Protein AF-A0A9E5KFQ1-F1 (afdb_monomer)

Solvent-accessible surface area (backbone atoms only — not comparable to full-atom values): 20808 Å² total; per-residue (Å²): 134,84,80,84,81,80,55,73,68,61,60,64,71,56,67,85,79,63,81,83,74,77,87,59,74,89,74,65,79,76,96,66,96,65,75,78,75,78,73,70,28,40,39,38,37,36,37,58,84,56,66,68,59,79,48,48,53,52,94,55,77,69,98,79,43,65,71,20,74,42,45,50,57,37,53,93,48,57,90,78,63,85,87,87,78,94,79,79,54,76,57,56,56,78,73,76,78,40,51,54,25,67,42,37,51,34,59,38,65,74,43,89,86,57,67,53,32,43,6,53,67,51,54,46,27,66,71,68,42,76,84,31,74,33,51,56,44,52,30,31,27,71,54,55,48,91,82,46,42,55,43,20,39,75,82,25,46,83,43,66,34,50,64,49,56,36,60,51,43,40,70,55,47,56,73,66,56,76,66,56,43,51,56,51,43,50,55,41,51,56,51,45,54,52,50,55,52,53,51,53,51,48,55,59,51,49,76,77,50,57,76,72,57,40,55,54,50,50,54,52,52,50,54,51,51,55,50,49,54,50,42,53,53,44,47,58,40,65,76,45,84,55,54,87,76,93,71,76,80,55,82,69,78,79,64,49,40,48,47,68,63,45,43,50,50,50,52,50,52,50,48,51,32,49,76,63,50,43,18,47,31,35,39,35,36,39,35,45,67,77,22,49,54,26,67,47,87,92,76,44,63,46,97,48,26,50,44,63,37,74,67,31,88,84,38,64,72,36,46,50,56,48,51,55,50,47,45,50,52,34,47,50,50,33,52,51,52,50,50,30,53,70,38,70,56,90,93,41,36,41,41,84,36,36,51,75,46,76,50,89

Mean predicted aligned error: 8.91 Å

Radius of gyration: 23.36 Å; Cα contacts (8 Å, |Δi|>4): 475; chains: 1; bounding box: 67×62×58 Å

Structure (mmCIF, N/CA/C/O backbone):
data_AF-A0A9E5KFQ1-F1
#
_entry.id   AF-A0A9E5KFQ1-F1
#
loop_
_atom_site.group_PDB
_atom_site.id
_atom_site.type_symbol
_atom_site.label_atom_id
_atom_site.label_alt_id
_atom_site.label_comp_id
_atom_site.label_asym_id
_atom_site.label_entity_id
_atom_site.label_seq_id
_atom_site.pdbx_PDB_ins_code
_atom_site.Cartn_x
_atom_site.Cartn_y
_atom_site.Cartn_z
_atom_site.occupancy
_atom_site.B_iso_or_equiv
_atom_site.auth_seq_id
_atom_site.auth_comp_id
_atom_site.auth_asym_id
_atom_site.auth_atom_id
_atom_site.pdbx_PDB_model_num
ATOM 1 N N . MET A 1 1 ? -14.527 -45.973 19.728 1.00 36.66 1 MET A N 1
ATOM 2 C CA . MET A 1 1 ? -14.899 -46.163 18.309 1.00 36.66 1 MET A CA 1
ATOM 3 C C . MET A 1 1 ? -13.892 -45.364 17.484 1.00 36.66 1 MET A C 1
ATOM 5 O O . MET A 1 1 ? -13.829 -44.155 17.657 1.00 36.66 1 MET A O 1
ATOM 9 N N . ILE A 1 2 ? -12.995 -46.027 16.748 1.00 36.75 2 ILE A N 1
ATOM 10 C CA . ILE A 1 2 ? -11.888 -45.374 16.023 1.00 36.75 2 ILE A CA 1
ATOM 11 C C . ILE A 1 2 ? -12.457 -44.789 14.726 1.00 36.75 2 ILE A C 1
ATOM 13 O O . ILE A 1 2 ? -13.004 -45.532 13.915 1.00 36.75 2 ILE A O 1
ATOM 17 N N . ALA A 1 3 ? -12.365 -43.470 14.546 1.00 36.53 3 ALA A N 1
ATOM 18 C CA . ALA A 1 3 ? -12.793 -42.811 13.315 1.00 36.53 3 ALA A CA 1
ATOM 19 C C . ALA A 1 3 ? -11.901 -43.253 12.134 1.00 36.53 3 ALA A C 1
ATOM 21 O O . ALA A 1 3 ? -10.679 -43.345 12.299 1.00 36.53 3 ALA A O 1
ATOM 22 N N . PRO A 1 4 ? -12.467 -43.530 10.946 1.00 41.66 4 PRO A N 1
ATOM 23 C CA . PRO A 1 4 ? -11.681 -43.984 9.809 1.00 41.66 4 PRO A CA 1
ATOM 24 C C . PRO A 1 4 ? -10.790 -42.847 9.287 1.00 41.66 4 PRO A C 1
ATOM 26 O O . PRO A 1 4 ? -11.252 -41.737 9.029 1.00 41.66 4 PRO A O 1
ATOM 29 N N . ARG A 1 5 ? -9.493 -43.127 9.112 1.00 47.38 5 ARG A N 1
ATOM 30 C CA . ARG A 1 5 ? -8.549 -42.243 8.411 1.00 47.38 5 ARG A CA 1
ATOM 31 C C . ARG A 1 5 ? -8.705 -42.449 6.907 1.00 47.38 5 ARG A C 1
ATOM 33 O O . ARG A 1 5 ? -8.426 -43.534 6.405 1.00 47.38 5 ARG A O 1
ATOM 40 N N . ILE A 1 6 ? -9.111 -41.406 6.190 1.00 55.41 6 ILE A N 1
ATOM 41 C CA . ILE A 1 6 ? -9.113 -41.409 4.724 1.00 55.41 6 ILE A CA 1
ATOM 42 C C . ILE A 1 6 ? -7.679 -41.171 4.234 1.00 55.41 6 ILE A C 1
ATOM 44 O O . ILE A 1 6 ? -7.019 -40.218 4.650 1.00 55.41 6 ILE A O 1
ATOM 48 N N . ASP A 1 7 ? -7.192 -42.052 3.361 1.00 61.25 7 ASP A N 1
ATOM 49 C CA . ASP A 1 7 ? -5.854 -41.957 2.773 1.00 61.25 7 ASP A CA 1
ATOM 50 C C . ASP A 1 7 ? -5.718 -40.719 1.861 1.00 61.25 7 ASP A C 1
ATOM 52 O O . ASP A 1 7 ? -6.611 -40.411 1.065 1.00 61.25 7 ASP A O 1
ATOM 56 N N . ARG A 1 8 ? -4.569 -40.028 1.934 1.00 52.22 8 ARG A N 1
ATOM 57 C CA . ARG A 1 8 ? -4.260 -38.800 1.169 1.00 52.22 8 ARG A CA 1
ATOM 58 C C . ARG A 1 8 ? -4.387 -38.998 -0.345 1.00 52.22 8 ARG A C 1
ATOM 60 O O . ARG A 1 8 ? -4.730 -38.053 -1.053 1.00 52.22 8 ARG A O 1
ATOM 67 N N . ARG A 1 9 ? -4.157 -40.212 -0.860 1.00 56.31 9 ARG A N 1
ATOM 68 C CA . ARG A 1 9 ? -4.364 -40.522 -2.288 1.00 56.31 9 ARG A CA 1
ATOM 69 C C . ARG A 1 9 ? -5.833 -40.549 -2.695 1.00 56.31 9 ARG A C 1
ATOM 71 O O . ARG A 1 9 ? -6.133 -40.234 -3.842 1.00 56.31 9 ARG A O 1
ATOM 78 N N . THR A 1 10 ? -6.735 -40.884 -1.780 1.00 56.44 10 THR A N 1
ATOM 79 C CA . THR A 1 10 ? -8.181 -40.888 -2.041 1.00 56.44 10 THR A CA 1
ATOM 80 C C . THR A 1 10 ? -8.710 -39.457 -2.136 1.00 56.44 10 THR A C 1
ATOM 82 O O . THR A 1 10 ? -9.496 -39.157 -3.029 1.00 56.44 10 THR A O 1
ATOM 85 N N . LEU A 1 11 ? -8.187 -38.548 -1.302 1.00 54.06 11 LEU A N 1
ATOM 86 C CA . LEU A 1 11 ? -8.491 -37.112 -1.359 1.00 54.06 11 LEU A CA 1
ATOM 87 C C . LEU A 1 11 ? -8.056 -36.484 -2.697 1.00 54.06 11 LEU A C 1
ATOM 89 O O . LEU A 1 11 ? -8.813 -35.742 -3.317 1.00 54.06 11 LEU A O 1
ATOM 93 N N . LEU A 1 12 ? -6.855 -36.820 -3.179 1.00 52.25 12 LEU A N 1
ATOM 94 C CA . LEU A 1 12 ? -6.304 -36.252 -4.416 1.00 52.25 12 LEU A CA 1
ATOM 95 C C . LEU A 1 12 ? -6.934 -36.827 -5.694 1.00 52.25 12 LEU A C 1
ATOM 97 O O . LEU A 1 12 ? -6.943 -36.151 -6.718 1.00 52.25 12 LEU A O 1
ATOM 101 N N . ARG A 1 13 ? -7.506 -38.038 -5.646 1.00 51.59 13 ARG A N 1
ATOM 102 C CA . ARG A 1 13 ? -8.245 -38.622 -6.782 1.00 51.59 13 ARG A CA 1
ATOM 103 C C . ARG A 1 13 ? -9.634 -38.000 -6.991 1.00 51.59 13 ARG A C 1
ATOM 105 O O . ARG A 1 13 ? -10.186 -38.153 -8.073 1.00 51.59 13 ARG A O 1
ATOM 112 N N . GLY A 1 14 ? -10.173 -37.276 -6.005 1.00 46.53 14 GLY A N 1
ATOM 113 C CA . GLY A 1 14 ? -11.463 -36.575 -6.098 1.00 46.53 14 GLY A CA 1
ATOM 114 C C . GLY A 1 14 ? -11.381 -35.098 -6.515 1.00 46.53 14 GLY A C 1
ATOM 115 O O . GLY A 1 14 ? -12.412 -34.474 -6.739 1.00 46.53 14 GLY A O 1
ATOM 116 N N . ALA A 1 15 ? -10.181 -34.523 -6.648 1.00 49.72 15 ALA A N 1
ATOM 117 C CA . ALA A 1 15 ? -9.980 -33.080 -6.843 1.00 49.72 15 ALA A CA 1
ATOM 118 C C . ALA A 1 15 ? -10.320 -32.550 -8.256 1.00 49.72 15 ALA A C 1
ATOM 120 O O . ALA A 1 15 ? -10.126 -31.369 -8.527 1.00 49.72 15 ALA A O 1
ATOM 121 N N . GLY A 1 16 ? -10.826 -33.396 -9.159 1.00 46.62 16 GLY A N 1
ATOM 122 C CA . GLY A 1 16 ? -11.122 -33.011 -10.541 1.00 46.62 16 GLY A CA 1
ATOM 123 C C . GLY A 1 16 ? -12.407 -32.198 -10.744 1.00 46.62 16 GLY A C 1
ATOM 124 O O . GLY A 1 16 ? -12.502 -31.515 -11.757 1.00 46.62 16 GLY A O 1
ATOM 125 N N . VAL A 1 17 ? -13.399 -32.257 -9.836 1.00 48.78 17 VAL A N 1
ATOM 126 C CA . VAL A 1 17 ? -14.725 -31.615 -10.052 1.00 48.78 17 VAL A CA 1
ATOM 127 C C . VAL A 1 17 ? -15.404 -31.118 -8.754 1.00 48.78 17 VAL A C 1
ATOM 129 O O . VAL A 1 17 ? -16.623 -31.002 -8.691 1.00 48.78 17 VAL A O 1
ATOM 132 N N . CYS A 1 18 ? -14.678 -30.789 -7.683 1.00 39.94 18 CYS A N 1
ATOM 133 C CA . CYS A 1 18 ? -15.337 -30.343 -6.445 1.00 39.94 18 CYS A CA 1
ATOM 134 C C . CYS A 1 18 ? -15.338 -28.815 -6.297 1.00 39.94 18 CYS A C 1
ATOM 136 O O . CYS A 1 18 ? -14.304 -28.208 -6.028 1.00 39.94 18 CYS A O 1
ATOM 138 N N . LEU A 1 19 ? -16.532 -28.217 -6.406 1.00 39.38 19 LEU A N 1
ATOM 139 C CA . LEU A 1 19 ? -16.888 -26.962 -5.737 1.00 39.38 19 LEU A CA 1
ATOM 140 C C . LEU A 1 19 ? -16.351 -27.015 -4.299 1.00 39.38 19 LEU A C 1
ATOM 142 O O . LEU A 1 19 ? -16.718 -27.911 -3.538 1.00 39.38 19 LEU A O 1
ATOM 146 N N . GLY A 1 20 ? -15.442 -26.103 -3.949 1.00 40.34 20 GLY A N 1
ATOM 147 C CA . GLY A 1 20 ? -14.835 -26.059 -2.623 1.00 40.34 20 GLY A CA 1
ATOM 148 C C . GLY A 1 20 ? -15.901 -25.827 -1.557 1.00 40.34 20 GLY A C 1
ATOM 149 O O . GLY A 1 20 ? -16.413 -24.718 -1.424 1.00 40.34 20 GLY A O 1
ATOM 150 N N . LEU A 1 21 ? -16.247 -26.874 -0.809 1.00 36.44 21 LEU A N 1
ATOM 151 C CA . LEU A 1 21 ? -17.073 -26.732 0.382 1.00 36.44 21 LEU A CA 1
ATOM 152 C C . LEU A 1 21 ? -16.247 -26.026 1.471 1.00 36.44 21 LEU A C 1
ATOM 154 O O . LEU A 1 21 ? -15.101 -26.423 1.705 1.00 36.44 21 LEU A O 1
ATOM 158 N N . PRO A 1 22 ? -16.798 -24.998 2.140 1.00 42.78 22 PRO A N 1
ATOM 159 C CA . PRO A 1 22 ? -16.136 -24.374 3.277 1.00 42.78 22 PRO A CA 1
ATOM 160 C C . PRO A 1 22 ? -15.916 -25.397 4.402 1.00 42.78 22 PRO A C 1
ATOM 162 O O . PRO A 1 22 ? -16.732 -26.299 4.604 1.00 42.78 22 PRO A O 1
ATOM 165 N N . MET A 1 23 ? -14.806 -25.259 5.136 1.00 43.38 23 MET A N 1
ATOM 166 C CA . MET A 1 23 ? -14.536 -26.078 6.322 1.00 43.38 23 MET A CA 1
ATOM 167 C C . MET A 1 23 ? -15.676 -25.913 7.332 1.00 43.38 23 MET A C 1
ATOM 169 O O . MET A 1 23 ? -15.957 -24.804 7.779 1.00 43.38 23 MET A O 1
ATOM 173 N N . LEU A 1 24 ? -16.318 -27.023 7.696 1.00 46.88 24 LEU A N 1
ATOM 174 C CA . LEU A 1 24 ? -17.351 -27.054 8.727 1.00 46.88 24 LEU A CA 1
ATOM 175 C C . LEU A 1 24 ? -16.690 -27.110 10.110 1.00 46.88 24 LEU A C 1
ATOM 177 O O . LEU A 1 24 ? -15.746 -27.872 10.318 1.00 46.88 24 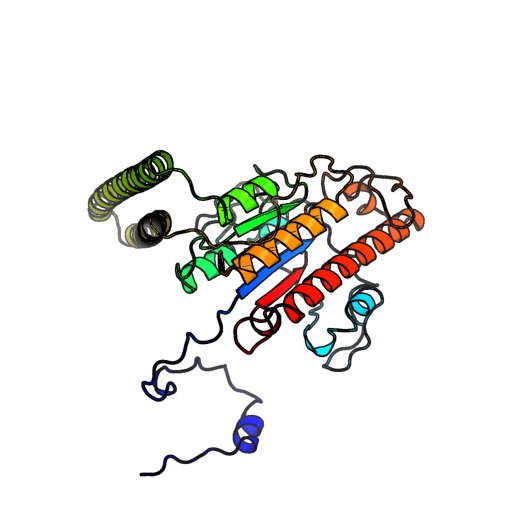LEU A O 1
ATOM 181 N N . GLU A 1 25 ? -17.208 -26.343 11.072 1.00 46.31 25 GLU A N 1
ATOM 182 C CA . GLU A 1 25 ? -16.658 -26.248 12.436 1.00 46.31 25 GLU A CA 1
ATOM 183 C C . GLU A 1 25 ? -16.577 -27.594 13.177 1.00 46.31 25 GLU A C 1
ATOM 185 O O . GLU A 1 25 ? -15.745 -27.762 14.064 1.00 46.31 25 GLU A O 1
ATOM 190 N N . CYS A 1 26 ? -17.356 -28.602 12.771 1.00 45.25 26 CYS A N 1
ATOM 191 C CA . CYS A 1 26 ? -17.265 -29.959 13.320 1.00 45.25 26 CYS A CA 1
ATOM 192 C C . CYS A 1 26 ? -15.915 -30.653 13.045 1.00 45.25 26 CYS A C 1
ATOM 194 O O . CYS A 1 26 ? -15.625 -31.693 13.635 1.00 45.25 26 CYS A O 1
ATOM 196 N N . MET A 1 27 ? -15.087 -30.085 12.162 1.00 45.72 27 MET A N 1
ATOM 197 C CA . MET A 1 27 ? -13.740 -30.563 11.848 1.00 45.72 27 MET A CA 1
ATOM 198 C C . MET A 1 27 ? -12.664 -29.989 12.787 1.00 45.72 27 MET A C 1
ATOM 200 O O . MET A 1 27 ? -11.512 -30.420 12.717 1.00 45.72 27 MET A O 1
ATOM 204 N N . ALA A 1 28 ? -13.009 -29.051 13.679 1.00 46.38 28 ALA A N 1
ATOM 205 C CA . ALA A 1 28 ? -12.113 -28.549 14.716 1.00 46.38 28 ALA A CA 1
ATOM 206 C C . ALA A 1 28 ? -12.171 -29.467 15.949 1.00 46.38 28 ALA A C 1
ATOM 208 O O . ALA A 1 28 ? -13.067 -29.387 16.786 1.00 46.38 28 ALA A O 1
ATOM 209 N N . SER A 1 29 ? -11.212 -30.384 16.065 1.00 41.22 29 SER A N 1
ATOM 210 C CA . SER A 1 29 ? -11.094 -31.243 17.241 1.00 41.22 29 SER A CA 1
ATOM 211 C C . SER A 1 29 ? -10.483 -30.492 18.431 1.00 41.22 29 SER A C 1
ATOM 213 O O . SER A 1 29 ? -9.310 -30.138 18.379 1.00 41.22 29 SER A O 1
ATOM 215 N N . GLY A 1 30 ? -11.247 -30.380 19.521 1.00 40.84 30 GLY A N 1
ATOM 216 C CA . GLY A 1 30 ? -10.770 -30.622 20.889 1.00 40.84 30 GLY A CA 1
ATOM 217 C C . GLY A 1 30 ? -9.942 -29.532 21.579 1.00 40.84 30 GLY A C 1
ATOM 218 O O . GLY A 1 30 ? -8.800 -29.260 21.232 1.00 40.84 30 GLY A O 1
ATOM 219 N N . SER A 1 31 ? -10.514 -29.007 22.660 1.00 46.78 31 SER A N 1
ATOM 220 C CA . SER A 1 31 ? -9.947 -28.079 23.639 1.00 46.78 31 SER A CA 1
ATOM 221 C C . SER A 1 31 ? -8.563 -28.465 24.186 1.00 46.78 31 SER A C 1
ATOM 223 O O . SER A 1 31 ? -8.414 -29.423 24.945 1.00 46.78 31 SER A O 1
ATOM 225 N N . GLY A 1 32 ? -7.590 -27.611 23.906 1.00 34.84 32 GLY A N 1
ATOM 226 C CA . GLY A 1 32 ? -6.364 -27.391 24.665 1.00 34.84 32 GLY A CA 1
ATOM 227 C C . GLY A 1 32 ? -5.886 -25.997 24.280 1.00 34.84 32 GLY A C 1
ATOM 228 O O . GLY A 1 32 ? -5.967 -25.655 23.105 1.00 34.84 32 GLY A O 1
ATOM 229 N N . GLN A 1 33 ? -5.488 -25.158 25.239 1.00 44.09 33 GLN A N 1
ATOM 230 C CA . GLN A 1 33 ? -5.025 -23.788 24.985 1.00 44.09 33 GLN A CA 1
ATOM 231 C C . GLN A 1 33 ? -3.814 -23.787 24.035 1.00 44.09 33 GLN A C 1
ATOM 233 O O . GLN A 1 33 ? -2.661 -23.774 24.461 1.00 44.09 33 GLN A O 1
ATOM 238 N N . SER A 1 34 ? -4.062 -23.805 22.730 1.00 35.62 34 SER A N 1
ATOM 239 C CA . SER A 1 34 ? -3.078 -23.452 21.726 1.00 35.62 34 SER A CA 1
ATOM 240 C C . SER A 1 34 ? -3.023 -21.932 21.683 1.00 35.62 34 SER A C 1
ATOM 242 O O . SER A 1 34 ? -4.060 -21.284 21.512 1.00 35.62 34 SER A O 1
ATOM 244 N N . LYS A 1 35 ? -1.818 -21.358 21.808 1.00 38.66 35 LYS A N 1
ATOM 245 C CA . LYS A 1 35 ? -1.532 -19.994 21.327 1.00 38.66 35 LYS A CA 1
ATOM 246 C C . LYS A 1 35 ? -2.265 -19.771 19.997 1.00 38.66 35 LYS A C 1
ATOM 248 O O . LYS A 1 35 ? -2.329 -20.730 19.222 1.00 38.66 35 LYS A O 1
ATOM 253 N N . PRO A 1 36 ? -2.823 -18.571 19.750 1.00 44.75 36 PRO A N 1
ATOM 254 C CA . PRO A 1 36 ? -3.708 -18.361 18.619 1.00 44.75 36 PRO A CA 1
ATOM 255 C C . PRO A 1 36 ? -3.074 -18.922 17.349 1.00 44.75 36 PRO A C 1
ATOM 257 O O . PRO A 1 36 ? -1.899 -18.682 17.067 1.00 44.75 36 PRO A O 1
ATOM 260 N N . THR A 1 37 ? -3.870 -19.724 16.640 1.00 54.41 37 THR A N 1
ATOM 261 C CA . THR A 1 37 ? -3.703 -20.056 15.225 1.00 54.41 37 THR A CA 1
ATOM 262 C C . THR A 1 37 ? -3.066 -18.875 14.507 1.00 54.41 37 THR A C 1
ATOM 264 O O . THR A 1 37 ? -3.605 -17.776 14.609 1.00 54.41 37 THR A O 1
ATOM 267 N N . SER A 1 38 ? -1.921 -19.120 13.857 1.00 60.28 38 SER A N 1
ATOM 268 C CA . SER A 1 38 ? -1.205 -18.224 12.936 1.00 60.28 38 SER A CA 1
ATOM 269 C C . SER A 1 38 ? -1.981 -16.945 12.598 1.00 60.28 38 SER A C 1
ATOM 271 O O . SER A 1 38 ? -3.029 -17.005 11.950 1.00 60.28 38 SER A O 1
ATOM 273 N N . SER A 1 39 ? -1.482 -15.793 13.053 1.00 81.50 39 SER A N 1
ATOM 274 C CA . SER A 1 39 ? -2.076 -14.494 12.739 1.00 81.50 39 SER A CA 1
ATOM 275 C C . SER A 1 39 ? -1.923 -14.234 11.242 1.00 81.50 39 SER A C 1
ATOM 277 O O . SER A 1 39 ? -0.870 -13.795 10.785 1.00 81.50 39 SER A O 1
ATOM 279 N N . GLN A 1 40 ? -2.966 -14.541 10.470 1.00 90.31 40 GLN A N 1
ATOM 280 C CA . GLN A 1 40 ? -3.000 -14.252 9.041 1.00 90.31 40 GLN A CA 1
ATOM 281 C C . GLN A 1 40 ? -2.951 -12.741 8.827 1.00 90.31 40 GLN A C 1
ATOM 283 O O . GLN A 1 40 ? -3.705 -11.983 9.442 1.00 90.31 40 GLN A O 1
ATOM 288 N N . ARG A 1 41 ? -2.041 -12.316 7.955 1.00 95.81 41 ARG A N 1
ATOM 289 C CA . ARG A 1 41 ? -1.757 -10.916 7.654 1.00 95.81 41 ARG A CA 1
ATOM 290 C C . ARG A 1 41 ? -1.842 -10.655 6.162 1.00 95.81 41 ARG A C 1
ATOM 292 O O . ARG A 1 41 ? -1.712 -11.558 5.336 1.00 95.81 41 ARG A O 1
ATOM 299 N N . MET A 1 42 ? -2.041 -9.392 5.824 1.00 97.19 42 MET A N 1
ATOM 300 C CA . MET A 1 42 ? -2.220 -8.919 4.464 1.00 97.19 42 MET A CA 1
ATOM 301 C C . MET A 1 42 ? -1.428 -7.630 4.261 1.00 97.19 42 MET A C 1
ATOM 303 O O . MET A 1 42 ? -1.621 -6.654 4.984 1.00 97.19 42 MET A O 1
ATOM 307 N N . LEU A 1 43 ? -0.569 -7.626 3.246 1.00 98.62 43 LEU A N 1
ATOM 308 C CA . LEU A 1 43 ? 0.085 -6.442 2.709 1.00 98.62 43 LEU A CA 1
ATOM 309 C C . LEU A 1 43 ? -0.256 -6.332 1.226 1.00 98.62 43 LEU A C 1
ATOM 311 O O . LEU A 1 43 ? 0.134 -7.184 0.431 1.00 98.62 43 LEU A O 1
ATOM 315 N N . ILE A 1 44 ? -0.974 -5.281 0.848 1.00 98.62 44 ILE A N 1
ATOM 316 C CA . ILE A 1 44 ? -1.315 -5.020 -0.549 1.00 98.62 44 ILE A CA 1
ATOM 317 C C . ILE A 1 44 ? -0.571 -3.782 -1.033 1.00 98.62 44 ILE A C 1
ATOM 319 O O . ILE A 1 44 ? -0.638 -2.732 -0.403 1.00 98.62 44 ILE A O 1
ATOM 323 N N . ILE A 1 45 ? 0.116 -3.903 -2.162 1.00 98.50 45 ILE A N 1
ATOM 324 C CA . ILE A 1 45 ? 0.921 -2.864 -2.792 1.00 98.50 45 ILE A CA 1
ATOM 325 C C . ILE A 1 45 ? 0.370 -2.635 -4.199 1.00 98.50 45 ILE A C 1
ATOM 327 O O . ILE A 1 45 ? 0.405 -3.537 -5.038 1.00 98.50 45 ILE A O 1
ATOM 331 N N . SER A 1 46 ? -0.125 -1.426 -4.454 1.00 96.81 46 SER A N 1
ATOM 332 C CA . SER A 1 46 ? -0.498 -0.979 -5.800 1.00 96.81 46 SER A CA 1
ATOM 333 C C . SER A 1 46 ? 0.601 -0.083 -6.357 1.00 96.81 46 SER A C 1
ATOM 335 O O . SER A 1 46 ? 0.886 0.970 -5.787 1.00 96.81 46 SER A O 1
ATOM 337 N N . ASN A 1 47 ? 1.222 -0.502 -7.455 1.00 94.38 47 ASN A N 1
ATOM 338 C CA . ASN A 1 47 ? 2.122 0.308 -8.264 1.00 94.38 47 ASN A CA 1
ATOM 339 C C . ASN A 1 47 ? 1.305 0.983 -9.370 1.00 94.38 47 ASN A C 1
ATOM 341 O O . ASN A 1 47 ? 0.996 0.365 -10.384 1.00 94.38 47 ASN A O 1
ATOM 345 N N . ASN A 1 48 ? 0.924 2.242 -9.165 1.00 91.62 48 ASN A N 1
ATOM 346 C CA . ASN A 1 48 ? -0.188 2.850 -9.897 1.00 91.62 48 ASN A CA 1
ATOM 347 C C . ASN A 1 48 ? 0.028 3.025 -11.413 1.00 91.62 48 ASN A C 1
ATOM 349 O O . ASN A 1 48 ? -0.945 3.124 -12.153 1.00 91.62 48 ASN A O 1
ATOM 353 N N . LEU A 1 49 ? 1.279 3.115 -11.874 1.00 92.00 49 LEU A N 1
ATOM 354 C CA . LEU A 1 49 ? 1.619 3.209 -13.301 1.00 92.00 49 LEU A CA 1
ATOM 355 C C . LEU A 1 49 ? 2.034 1.858 -13.903 1.00 92.00 49 LEU A C 1
ATOM 357 O O . LEU A 1 49 ? 2.392 1.791 -15.078 1.00 92.00 49 LEU A O 1
ATOM 361 N N . GLY A 1 50 ? 1.952 0.784 -13.116 1.00 92.31 50 GLY A N 1
ATOM 362 C CA . GLY A 1 50 ? 2.306 -0.561 -13.538 1.00 92.31 50 GLY A CA 1
ATOM 363 C C . GLY A 1 50 ? 3.796 -0.757 -13.783 1.00 92.31 50 GLY A C 1
ATOM 364 O O . GLY A 1 50 ? 4.642 0.038 -13.378 1.00 92.31 50 GLY A O 1
ATOM 365 N N . VAL A 1 51 ? 4.094 -1.879 -14.425 1.00 94.62 51 VAL A N 1
ATOM 366 C CA . VAL A 1 51 ? 5.431 -2.278 -14.872 1.00 94.62 51 VAL A CA 1
ATOM 367 C C . VAL A 1 51 ? 5.367 -2.601 -16.357 1.00 94.62 51 VAL A C 1
ATOM 369 O O . VAL A 1 51 ? 4.304 -2.967 -16.873 1.00 94.62 51 VAL A O 1
ATOM 372 N N . LEU A 1 52 ? 6.497 -2.535 -17.055 1.00 96.06 52 LEU A N 1
ATOM 373 C CA . LEU A 1 52 ? 6.559 -2.985 -18.441 1.00 96.06 52 LEU A CA 1
ATOM 374 C C . LEU A 1 52 ? 6.195 -4.486 -18.528 1.00 96.06 52 LEU A C 1
ATOM 376 O O . LEU A 1 52 ? 6.872 -5.325 -17.926 1.00 96.06 52 LEU A O 1
ATOM 380 N N . PRO A 1 53 ? 5.152 -4.878 -19.294 1.00 94.38 53 PRO A N 1
ATOM 381 C CA . PRO A 1 53 ? 4.639 -6.250 -19.240 1.00 94.38 53 PRO A CA 1
ATOM 382 C C . PRO A 1 53 ? 5.613 -7.312 -19.761 1.00 94.38 53 PRO A C 1
ATOM 384 O O . PRO A 1 53 ? 5.703 -8.396 -19.189 1.00 94.38 53 PRO A O 1
ATOM 387 N N . LYS A 1 54 ? 6.342 -7.011 -20.846 1.00 94.75 54 LYS A N 1
ATOM 388 C CA . LYS A 1 54 ? 7.262 -7.958 -21.505 1.00 94.75 54 LYS A CA 1
ATOM 389 C C . LYS A 1 54 ? 8.367 -8.470 -20.563 1.00 94.75 54 LYS A C 1
ATOM 391 O O . LYS A 1 54 ? 8.555 -9.681 -20.503 1.00 94.75 54 LYS A O 1
ATOM 396 N N . PRO A 1 55 ? 9.087 -7.604 -19.828 1.00 96.44 55 PRO A N 1
ATOM 397 C CA . PRO A 1 55 ? 10.092 -8.053 -18.864 1.00 96.44 55 PRO A CA 1
ATOM 398 C C . PRO A 1 55 ? 9.517 -8.540 -17.518 1.00 96.44 55 PRO A C 1
ATOM 400 O O . PRO A 1 55 ? 10.262 -9.139 -16.739 1.00 96.44 55 PRO A O 1
ATOM 403 N N . PHE A 1 56 ? 8.221 -8.335 -17.239 1.00 97.19 56 PHE A N 1
ATOM 404 C CA . PHE A 1 56 ? 7.576 -8.785 -15.999 1.00 97.19 56 PHE A CA 1
ATOM 405 C C . PHE A 1 56 ? 6.927 -10.169 -16.091 1.00 97.19 56 PHE A C 1
ATOM 407 O O . PHE A 1 56 ? 7.181 -11.018 -15.236 1.00 97.19 56 PHE A O 1
ATOM 414 N N . PHE A 1 57 ? 6.093 -10.432 -17.098 1.00 96.56 57 PHE A N 1
ATOM 415 C CA . PHE A 1 57 ? 5.306 -11.667 -17.139 1.00 96.56 57 PHE A CA 1
ATOM 416 C C . PHE A 1 57 ? 6.104 -12.851 -17.711 1.00 96.56 57 PHE A C 1
ATOM 418 O O . PHE A 1 57 ? 6.696 -12.732 -18.785 1.00 96.56 57 PHE A O 1
ATOM 425 N N . PRO A 1 58 ? 6.100 -14.023 -17.045 1.00 95.50 58 PRO A N 1
ATOM 426 C CA . PRO A 1 58 ? 6.611 -15.258 -17.632 1.00 95.50 58 PRO A CA 1
ATOM 427 C C . PRO A 1 58 ? 5.837 -15.654 -18.895 1.00 95.50 58 PRO A C 1
ATOM 429 O O . PRO A 1 58 ? 4.629 -15.443 -18.991 1.00 95.50 58 PRO A O 1
ATOM 432 N N . THR A 1 59 ? 6.521 -16.298 -19.840 1.00 93.50 59 THR A N 1
ATOM 433 C CA . THR A 1 59 ? 5.921 -16.795 -21.092 1.00 93.50 59 THR A CA 1
ATOM 434 C C . THR A 1 59 ? 5.339 -18.205 -20.977 1.00 93.50 59 THR A C 1
ATOM 436 O O . THR A 1 59 ? 4.621 -18.649 -21.868 1.00 93.50 59 THR A O 1
ATOM 439 N N . THR A 1 60 ? 5.643 -18.921 -19.892 1.00 92.69 60 THR A N 1
ATOM 440 C CA . THR A 1 60 ? 5.177 -20.289 -19.625 1.00 92.69 60 THR A CA 1
ATOM 441 C C . THR A 1 60 ? 4.417 -20.356 -18.304 1.00 92.69 60 THR A C 1
ATOM 443 O O . THR A 1 60 ? 4.621 -19.534 -17.412 1.00 92.69 60 THR A O 1
ATOM 446 N N . THR A 1 61 ? 3.524 -21.337 -18.178 1.00 91.31 61 THR A N 1
ATOM 447 C CA . THR A 1 61 ? 2.684 -21.555 -16.990 1.00 91.31 61 THR A CA 1
ATOM 448 C C . THR A 1 61 ? 3.180 -22.729 -16.143 1.00 91.31 61 THR A C 1
ATOM 450 O O . THR A 1 61 ? 3.971 -23.554 -16.597 1.00 91.31 61 THR A O 1
ATOM 453 N N . GLY A 1 62 ? 2.644 -22.864 -14.927 1.00 90.06 62 GLY A N 1
ATOM 454 C CA . GLY A 1 62 ? 2.913 -23.994 -14.031 1.00 90.06 62 GLY A CA 1
ATOM 455 C C . GLY A 1 62 ? 4.037 -23.732 -13.027 1.00 90.06 62 GLY A C 1
ATOM 456 O O . GLY A 1 62 ? 4.694 -22.698 -13.048 1.00 90.06 62 GLY A O 1
ATOM 457 N N . HIS A 1 63 ? 4.275 -24.673 -12.113 1.00 89.12 63 HIS A N 1
ATOM 458 C CA . HIS A 1 63 ? 5.186 -24.455 -10.979 1.00 89.12 63 HIS A CA 1
ATOM 459 C C . HIS A 1 63 ? 6.655 -24.234 -11.364 1.00 89.12 63 HIS A C 1
ATOM 461 O O . HIS A 1 63 ? 7.413 -23.720 -10.547 1.00 89.12 63 HIS A O 1
ATOM 467 N N . THR A 1 64 ? 7.056 -24.583 -12.586 1.00 89.81 64 THR A N 1
ATOM 468 C CA . THR A 1 64 ? 8.448 -24.549 -13.059 1.00 89.81 64 THR A CA 1
ATOM 469 C C . THR A 1 64 ? 8.689 -23.519 -14.163 1.00 89.81 64 THR A C 1
ATOM 471 O O . THR A 1 64 ? 9.670 -23.647 -14.890 1.00 89.81 64 THR A O 1
ATOM 474 N N . TYR A 1 65 ? 7.819 -22.510 -14.313 1.00 93.94 65 TYR A N 1
ATOM 475 C CA 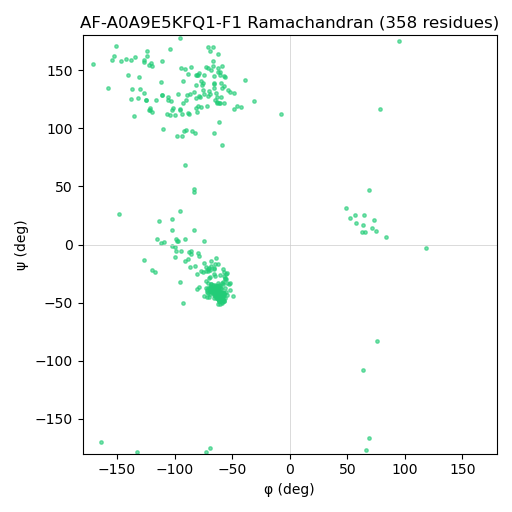. TYR A 1 65 ? 8.060 -21.438 -15.285 1.00 93.94 65 TYR A CA 1
ATOM 476 C C . TYR A 1 65 ? 9.415 -20.758 -15.034 1.00 93.94 65 TYR A C 1
ATOM 478 O O . TYR A 1 65 ? 9.828 -20.559 -13.881 1.00 93.94 65 TYR A O 1
ATOM 486 N N . THR A 1 66 ? 10.083 -20.370 -16.119 1.00 95.00 66 THR A N 1
ATOM 487 C CA . THR A 1 66 ? 11.319 -19.582 -16.077 1.00 95.00 66 THR A CA 1
ATOM 488 C C . THR A 1 66 ? 11.009 -18.159 -15.630 1.00 95.00 66 THR A C 1
ATOM 490 O O . THR A 1 66 ? 10.131 -17.507 -16.196 1.00 95.00 66 THR A O 1
ATOM 493 N N . LEU A 1 67 ? 11.725 -17.671 -14.615 1.00 96.56 67 LEU A N 1
ATOM 494 C CA . LEU A 1 67 ? 11.576 -16.294 -14.149 1.00 96.56 67 LEU A CA 1
ATOM 495 C C . LEU A 1 67 ? 11.870 -15.307 -15.285 1.00 96.56 67 LEU A C 1
ATOM 497 O O . LEU A 1 67 ? 12.865 -15.444 -15.995 1.00 96.56 67 LEU A O 1
ATOM 501 N N . SER A 1 68 ? 11.007 -14.307 -15.427 1.00 97.06 68 SER A N 1
ATOM 502 C CA . SER A 1 68 ? 11.221 -13.169 -16.320 1.00 97.06 68 SER A CA 1
ATOM 503 C C . SER A 1 68 ? 12.360 -12.271 -15.803 1.00 97.06 68 SER A C 1
ATOM 505 O O . SER A 1 68 ? 12.760 -12.395 -14.637 1.00 97.06 68 SER A O 1
ATOM 507 N N . PRO A 1 69 ? 12.885 -11.343 -16.627 1.00 97.50 69 PRO A N 1
ATOM 508 C CA . PRO A 1 69 ? 13.946 -10.425 -16.214 1.00 97.50 69 PRO A CA 1
ATOM 509 C C . PRO A 1 69 ? 13.674 -9.710 -14.885 1.00 97.50 69 PRO A C 1
ATOM 511 O O . PRO A 1 69 ? 14.550 -9.675 -14.020 1.00 97.50 69 PRO A O 1
ATOM 514 N N . TYR A 1 70 ? 12.460 -9.205 -14.666 1.00 97.44 70 TYR A N 1
ATOM 515 C CA . TYR A 1 70 ? 12.104 -8.515 -13.422 1.00 97.44 70 TYR A CA 1
ATOM 516 C C . TYR A 1 70 ? 11.982 -9.476 -12.242 1.00 97.44 70 TYR A C 1
ATOM 518 O O . TYR A 1 70 ? 12.559 -9.234 -11.181 1.00 97.44 70 TYR A O 1
ATOM 526 N N . LEU A 1 71 ? 11.311 -10.613 -12.440 1.00 97.50 71 LEU A N 1
ATOM 527 C CA . LEU A 1 71 ? 11.118 -11.608 -11.386 1.00 97.50 71 LEU A CA 1
ATOM 528 C C . LEU A 1 71 ? 12.418 -12.315 -10.989 1.00 97.50 71 LEU A C 1
ATOM 530 O O . LEU A 1 71 ? 12.489 -12.873 -9.897 1.00 97.50 71 LEU A O 1
ATOM 534 N N . SER A 1 72 ? 13.461 -12.272 -11.825 1.00 97.19 72 SER A N 1
ATOM 535 C CA . SER A 1 72 ? 14.793 -12.783 -11.474 1.00 97.19 72 SER A CA 1
ATOM 536 C C . SER A 1 72 ? 15.364 -12.122 -10.212 1.00 97.19 72 SER A C 1
ATOM 538 O O . SER A 1 72 ? 16.099 -12.763 -9.462 1.00 97.19 72 SER A O 1
ATOM 540 N N . LYS A 1 73 ? 14.961 -10.877 -9.911 1.00 97.50 73 LYS A N 1
ATOM 541 C CA . LYS A 1 73 ? 15.324 -10.180 -8.666 1.00 97.50 73 LYS A CA 1
ATOM 542 C C . LYS A 1 73 ? 14.731 -10.837 -7.419 1.00 97.50 73 LYS A C 1
ATOM 544 O O . LYS A 1 73 ? 15.263 -10.643 -6.337 1.00 97.50 73 LYS A O 1
ATOM 549 N N . LEU A 1 74 ? 13.676 -11.637 -7.577 1.00 97.56 74 LEU A N 1
ATOM 550 C CA . LEU A 1 74 ? 12.989 -12.366 -6.510 1.00 97.56 74 LEU A CA 1
ATOM 551 C C . LEU A 1 74 ? 13.373 -13.856 -6.477 1.00 97.56 74 LEU A C 1
ATOM 553 O O . LEU A 1 74 ? 12.692 -14.647 -5.827 1.00 97.56 74 LEU A O 1
ATOM 557 N N . ALA A 1 75 ? 14.428 -14.274 -7.191 1.00 97.00 75 ALA A N 1
ATOM 558 C CA . ALA A 1 75 ? 14.755 -15.691 -7.384 1.00 97.00 75 ALA A CA 1
ATOM 559 C C . ALA A 1 75 ? 14.969 -16.475 -6.077 1.00 97.00 75 ALA A C 1
ATOM 561 O O . ALA A 1 75 ? 14.614 -17.652 -6.018 1.00 97.00 75 ALA A O 1
ATOM 562 N N . GLU A 1 76 ? 15.480 -15.824 -5.026 1.00 97.44 76 GLU A N 1
ATOM 563 C CA . GLU A 1 76 ? 15.643 -16.414 -3.687 1.00 97.44 76 GLU A CA 1
ATOM 564 C C . GLU A 1 76 ? 14.308 -16.923 -3.110 1.00 97.44 76 GLU A C 1
ATOM 566 O O . GLU A 1 76 ? 14.266 -17.970 -2.471 1.00 97.44 76 GLU A O 1
ATOM 571 N N . TYR A 1 77 ? 13.204 -16.241 -3.428 1.00 96.56 77 TYR A N 1
ATOM 572 C CA . TYR A 1 77 ? 11.854 -16.530 -2.937 1.00 96.56 77 TYR A CA 1
ATOM 573 C C . TYR A 1 77 ? 11.000 -17.256 -3.974 1.00 96.56 77 TYR A C 1
ATOM 575 O O . TYR A 1 77 ? 9.774 -17.222 -3.908 1.00 96.56 77 TYR A O 1
ATOM 583 N N . ARG A 1 78 ? 11.607 -17.929 -4.963 1.00 95.06 78 ARG A N 1
ATOM 584 C CA . ARG A 1 78 ? 10.871 -18.545 -6.083 1.00 95.06 78 ARG A CA 1
ATOM 585 C C . ARG A 1 78 ? 9.716 -19.448 -5.638 1.00 95.06 78 ARG A C 1
ATOM 587 O O . ARG A 1 78 ? 8.729 -19.557 -6.360 1.00 95.06 78 ARG A O 1
ATOM 594 N N . ARG A 1 79 ? 9.845 -20.132 -4.500 1.00 95.25 79 ARG A N 1
ATOM 595 C CA . ARG A 1 79 ? 8.811 -21.037 -3.967 1.00 95.25 79 ARG A CA 1
ATOM 596 C C . ARG A 1 79 ? 7.747 -20.332 -3.122 1.00 95.25 79 ARG A C 1
ATOM 598 O O . ARG A 1 79 ? 6.751 -20.967 -2.799 1.00 95.25 79 ARG A O 1
ATOM 605 N N . ASP A 1 80 ? 7.941 -19.054 -2.819 1.00 95.88 80 ASP A N 1
ATOM 606 C CA . ASP A 1 80 ? 7.091 -18.259 -1.931 1.00 95.88 80 ASP A CA 1
ATOM 607 C C . ASP A 1 80 ? 6.141 -17.313 -2.699 1.00 95.88 80 ASP A C 1
ATOM 609 O O . ASP A 1 80 ? 5.348 -16.613 -2.077 1.00 95.88 80 ASP A O 1
ATOM 613 N N . PHE A 1 81 ? 6.180 -17.273 -4.041 1.00 95.75 81 PHE A N 1
ATOM 614 C CA . PHE A 1 81 ? 5.262 -16.442 -4.834 1.00 95.75 81 PHE A CA 1
ATOM 615 C C . PHE A 1 81 ? 4.707 -17.134 -6.084 1.00 95.75 81 PHE A C 1
ATOM 617 O O . PHE A 1 81 ? 5.266 -18.094 -6.618 1.00 95.75 81 PHE A O 1
ATOM 624 N N . THR A 1 82 ? 3.581 -16.603 -6.562 1.00 95.31 82 THR A N 1
ATOM 625 C CA . THR A 1 82 ? 2.923 -16.973 -7.821 1.00 95.31 82 THR A CA 1
ATOM 626 C C . THR A 1 82 ? 2.610 -15.707 -8.606 1.00 95.31 82 THR A C 1
ATOM 628 O O . THR A 1 82 ? 2.267 -14.683 -8.021 1.00 95.31 82 THR A O 1
ATOM 631 N N . VAL A 1 83 ? 2.724 -15.779 -9.931 1.00 95.56 83 VAL A N 1
ATOM 632 C CA . VAL A 1 83 ? 2.406 -14.670 -10.835 1.00 95.56 83 VAL A CA 1
ATOM 633 C C . VAL A 1 83 ? 1.162 -15.021 -11.630 1.00 95.56 83 VAL A C 1
ATOM 635 O O . VAL A 1 83 ? 1.100 -16.080 -12.253 1.00 95.56 83 VAL A O 1
ATOM 638 N N . PHE A 1 84 ? 0.190 -14.115 -11.618 1.00 94.12 84 PHE A N 1
ATOM 639 C CA . PHE A 1 84 ? -1.029 -14.219 -12.409 1.00 94.12 84 PHE A CA 1
ATOM 640 C C . PHE A 1 84 ? -0.946 -13.234 -13.574 1.00 94.12 84 PHE A C 1
ATOM 642 O O . PHE A 1 84 ? -0.738 -12.042 -13.363 1.00 94.12 84 PHE A O 1
ATOM 649 N N . SER A 1 85 ? -1.097 -13.728 -14.801 1.00 92.00 85 SER A N 1
ATOM 650 C CA . SER A 1 85 ? -1.178 -12.913 -16.016 1.00 92.00 85 SER A CA 1
ATOM 651 C C . SER A 1 85 ? -2.590 -12.971 -16.606 1.00 92.00 85 SER A C 1
ATOM 653 O O . SER A 1 85 ? -3.357 -13.890 -16.324 1.00 92.00 85 SER A O 1
ATOM 655 N N . GLY A 1 86 ? -2.953 -11.965 -17.408 1.00 89.56 86 GLY A N 1
ATOM 656 C CA . GLY A 1 86 ? -4.251 -11.920 -18.095 1.00 89.56 86 GLY A CA 1
ATOM 657 C C . GLY A 1 86 ? -5.453 -11.571 -17.208 1.00 89.56 86 GLY A C 1
ATOM 658 O O . GLY A 1 86 ? -6.588 -11.707 -17.658 1.00 89.56 86 GLY A O 1
ATOM 659 N N . LEU A 1 87 ? -5.231 -11.113 -15.972 1.00 90.56 87 LEU A N 1
ATOM 660 C CA . LEU A 1 87 ? -6.290 -10.616 -15.092 1.00 90.56 87 LEU A CA 1
ATOM 661 C C . LEU A 1 87 ? -6.445 -9.099 -15.237 1.00 90.56 87 LEU A C 1
ATOM 663 O O . LEU A 1 87 ? -5.464 -8.371 -15.356 1.00 90.56 87 LEU A O 1
ATOM 667 N N . SER A 1 88 ? -7.689 -8.630 -15.216 1.00 92.06 88 SER A N 1
ATOM 668 C CA . SER A 1 88 ? -8.044 -7.209 -15.179 1.00 92.06 88 SER A CA 1
ATOM 669 C C . SER A 1 88 ? -9.423 -7.040 -14.547 1.00 92.06 88 SER A C 1
ATOM 671 O O . SER A 1 88 ? -10.212 -7.988 -14.528 1.00 92.06 88 SER A O 1
ATOM 673 N N . HIS A 1 89 ? -9.725 -5.842 -14.044 1.00 94.56 89 HIS A N 1
ATOM 674 C CA . HIS A 1 89 ? -11.045 -5.526 -13.498 1.00 94.56 89 HIS A CA 1
ATOM 675 C C . HIS A 1 89 ? -12.033 -5.187 -14.625 1.00 94.56 89 HIS A C 1
ATOM 677 O O . HIS A 1 89 ? -11.878 -4.156 -15.288 1.00 94.56 89 HIS A O 1
ATOM 683 N N . PRO A 1 90 ? -13.079 -6.004 -14.866 1.00 93.31 90 PRO A N 1
ATOM 684 C CA . PRO A 1 90 ? -14.001 -5.763 -15.970 1.00 93.31 90 PRO A CA 1
ATOM 685 C C . PRO A 1 90 ? -14.745 -4.436 -15.805 1.00 93.31 90 PRO A C 1
ATOM 687 O O . PRO A 1 90 ? -15.463 -4.240 -14.827 1.00 93.31 90 PRO A O 1
ATOM 690 N N . GLY A 1 91 ? -14.628 -3.546 -16.792 1.00 91.19 91 GLY A N 1
ATOM 691 C CA . GLY A 1 91 ? -15.290 -2.238 -16.782 1.00 91.19 91 GLY A CA 1
ATOM 692 C C . GLY A 1 91 ? -14.548 -1.143 -16.007 1.00 91.19 91 GLY A C 1
ATOM 693 O O . GLY A 1 91 ? -15.090 -0.045 -15.867 1.00 91.19 91 GLY A O 1
ATOM 694 N N . VAL A 1 92 ? -13.328 -1.409 -15.535 1.00 93.56 92 VAL A N 1
ATOM 695 C CA . VAL A 1 92 ? -12.401 -0.400 -15.005 1.00 93.56 92 VAL A CA 1
ATOM 696 C C . VAL A 1 92 ? -11.492 0.039 -16.152 1.00 93.56 92 VAL A C 1
ATOM 698 O O . VAL A 1 92 ? -10.511 -0.618 -16.479 1.00 93.56 92 VAL A O 1
ATOM 701 N N . VAL A 1 93 ? -11.883 1.112 -16.837 1.00 85.25 93 VAL A N 1
ATOM 702 C CA . VAL A 1 93 ? -11.226 1.611 -18.057 1.00 85.25 93 VAL A CA 1
ATOM 703 C C . VAL A 1 93 ? -11.046 3.127 -17.985 1.00 85.25 93 VAL A C 1
ATOM 705 O O . VAL A 1 93 ? -11.747 3.793 -17.225 1.00 85.25 93 VAL A O 1
ATOM 708 N N . GLY A 1 94 ? -10.144 3.680 -18.802 1.00 76.44 94 GLY A N 1
ATOM 709 C CA . GLY A 1 94 ? -9.901 5.129 -18.892 1.00 76.44 94 GLY A CA 1
ATOM 710 C C . GLY A 1 94 ? -8.489 5.582 -18.509 1.00 76.44 94 GLY A C 1
ATOM 711 O O . GLY A 1 94 ? -8.174 6.758 -18.663 1.00 76.44 94 GLY A O 1
ATOM 712 N N . GLY A 1 95 ? -7.626 4.661 -18.072 1.00 74.31 95 GLY A N 1
ATOM 713 C CA . GLY A 1 95 ? -6.216 4.926 -17.788 1.00 74.31 95 GLY A CA 1
ATOM 714 C C . GLY A 1 95 ? -6.012 5.681 -16.476 1.00 74.31 95 GLY A C 1
ATOM 715 O O . GLY A 1 95 ? -5.747 5.062 -15.450 1.00 74.31 95 GLY A O 1
ATOM 716 N N . HIS A 1 96 ? -6.146 7.008 -16.497 1.00 81.44 96 HIS A N 1
ATOM 717 C CA . HIS A 1 96 ? -5.840 7.856 -15.343 1.00 81.44 96 HIS A CA 1
ATOM 718 C C . HIS A 1 96 ? -6.789 7.625 -14.162 1.00 81.44 96 HIS A C 1
ATOM 720 O O . HIS A 1 96 ? -8.011 7.613 -14.327 1.00 81.44 96 HIS A O 1
ATOM 726 N N . SER A 1 97 ? -6.212 7.514 -12.961 1.00 81.31 97 SER A N 1
ATOM 727 C CA . SER A 1 97 ? -6.923 7.377 -11.682 1.00 81.31 97 SER A CA 1
ATOM 728 C C . SER A 1 97 ? -7.777 6.109 -11.557 1.00 81.31 97 SER A C 1
ATOM 730 O O . SER A 1 97 ? -8.552 5.980 -10.608 1.00 81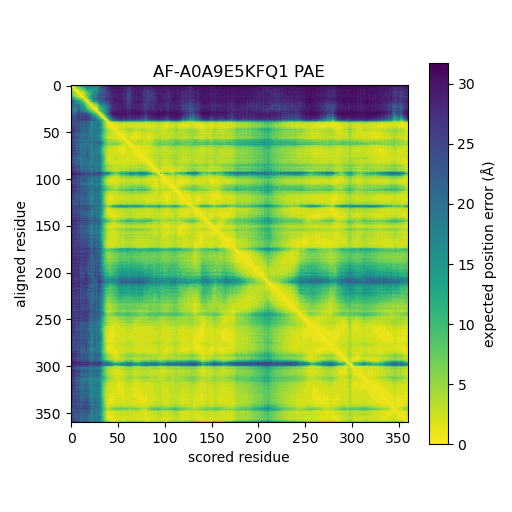.31 97 SER A O 1
ATOM 732 N N . THR A 1 98 ? -7.636 5.154 -12.479 1.00 90.06 98 THR A N 1
ATOM 733 C CA . THR A 1 98 ? -8.350 3.870 -12.435 1.00 90.06 98 THR A CA 1
ATOM 734 C C . THR A 1 98 ? -7.812 2.933 -11.349 1.00 90.06 98 THR A C 1
ATOM 736 O O . THR A 1 98 ? -8.563 2.121 -10.816 1.00 90.06 98 THR A O 1
ATOM 739 N N . GLU A 1 99 ? -6.565 3.133 -10.926 1.00 90.31 99 GLU A N 1
ATOM 740 C CA . GLU A 1 99 ? -5.893 2.505 -9.784 1.00 90.31 99 GLU A CA 1
ATOM 741 C C . GLU A 1 99 ? -6.646 2.690 -8.452 1.00 90.31 99 GLU A C 1
ATOM 743 O O . GLU A 1 99 ? -6.576 1.830 -7.577 1.00 90.31 99 GLU A O 1
ATOM 748 N N . ASN A 1 100 ? -7.468 3.741 -8.312 1.00 92.31 100 ASN A N 1
ATOM 749 C CA . ASN A 1 100 ? -8.369 3.907 -7.164 1.00 92.31 100 ASN A CA 1
ATOM 750 C C . ASN A 1 100 ? -9.412 2.771 -7.070 1.00 92.31 100 ASN A C 1
ATOM 752 O O . ASN A 1 100 ? -10.049 2.593 -6.033 1.00 92.31 100 ASN A O 1
ATOM 756 N N . CYS A 1 101 ? -9.609 2.005 -8.146 1.00 95.19 101 CYS A N 1
ATOM 757 C CA . CYS A 1 101 ? -10.494 0.844 -8.188 1.00 95.19 101 CYS A CA 1
ATOM 758 C C . CYS A 1 101 ? -9.751 -0.486 -8.006 1.00 95.19 101 CYS A C 1
ATOM 760 O O . CYS A 1 101 ? -10.382 -1.540 -8.078 1.00 95.19 101 CYS A O 1
ATOM 762 N N . PHE A 1 102 ? -8.434 -0.473 -7.765 1.00 95.62 102 PHE A N 1
ATOM 763 C CA . PHE A 1 102 ? -7.618 -1.688 -7.692 1.00 95.62 102 PHE A CA 1
ATOM 764 C C . PHE A 1 102 ? -8.136 -2.689 -6.646 1.00 95.62 102 PHE A C 1
ATOM 766 O O . PHE A 1 102 ? -8.154 -3.890 -6.907 1.00 95.62 102 PHE A O 1
ATOM 773 N N . LEU A 1 103 ? -8.635 -2.207 -5.500 1.00 97.06 103 LEU A N 1
ATOM 774 C CA . LEU A 1 103 ? -9.180 -3.057 -4.430 1.00 97.06 103 LEU A CA 1
ATOM 775 C C . LEU A 1 103 ? -10.706 -3.165 -4.406 1.00 97.06 103 LEU A C 1
ATOM 777 O O . LEU A 1 103 ? -11.235 -3.884 -3.563 1.00 97.06 103 LEU A O 1
ATOM 781 N N . THR A 1 104 ? -11.411 -2.468 -5.293 1.00 96.94 104 THR A N 1
ATOM 782 C CA . THR A 1 104 ? -12.883 -2.395 -5.287 1.00 96.94 104 THR A CA 1
ATOM 783 C C . THR A 1 104 ? -13.505 -2.998 -6.544 1.00 96.94 104 THR A C 1
ATOM 785 O O . THR A 1 104 ? -14.676 -3.368 -6.537 1.00 96.94 104 THR A O 1
ATOM 788 N N . ALA A 1 105 ? -12.745 -3.060 -7.644 1.00 95.69 105 ALA A N 1
ATOM 789 C CA . ALA A 1 105 ? -13.222 -3.406 -8.982 1.00 95.69 105 ALA A CA 1
ATOM 790 C C . ALA A 1 105 ? -14.437 -2.569 -9.449 1.00 95.69 105 ALA A C 1
ATOM 792 O O . ALA A 1 105 ? -15.203 -2.999 -10.319 1.00 95.69 105 ALA A O 1
ATOM 793 N N . ALA A 1 106 ? -14.640 -1.376 -8.871 1.00 95.50 106 ALA A N 1
ATOM 794 C CA . ALA A 1 106 ? -15.802 -0.542 -9.150 1.00 95.50 106 ALA A CA 1
ATOM 795 C C . ALA A 1 106 ? -15.801 -0.059 -10.608 1.00 95.50 106 ALA A C 1
ATOM 797 O O . ALA A 1 106 ? -14.854 0.557 -11.091 1.00 95.50 106 ALA A O 1
ATOM 798 N N . ARG A 1 107 ? -16.886 -0.346 -11.330 1.00 93.81 107 ARG A N 1
ATOM 799 C CA . ARG A 1 107 ? -16.968 -0.130 -12.780 1.00 93.81 107 ARG A CA 1
ATOM 800 C C . ARG A 1 107 ? -17.221 1.330 -13.141 1.00 93.81 107 ARG A C 1
ATOM 802 O O . ARG A 1 107 ? -18.000 2.016 -12.489 1.00 93.81 107 ARG A O 1
ATOM 809 N N . GLY A 1 108 ? -16.676 1.747 -14.280 1.00 92.38 108 GLY A N 1
ATOM 810 C CA . GLY A 1 108 ? -16.887 3.076 -14.850 1.00 92.38 108 GLY A CA 1
ATOM 811 C C . GLY A 1 108 ? -16.258 4.227 -14.056 1.00 92.38 108 GLY A C 1
ATOM 812 O O . GLY A 1 108 ? -16.950 5.228 -13.884 1.00 92.38 108 GLY A O 1
ATOM 813 N N . PRO A 1 109 ? -14.984 4.139 -13.621 1.00 91.25 109 PRO A N 1
ATOM 814 C CA . PRO A 1 109 ? -14.318 5.187 -12.832 1.00 91.25 109 PRO A CA 1
ATOM 815 C C . PRO A 1 109 ? -14.294 6.570 -13.496 1.00 91.25 109 PRO A C 1
ATOM 817 O O . PRO A 1 109 ? -14.190 7.583 -12.816 1.00 91.25 109 PRO A O 1
ATOM 820 N N . THR A 1 110 ? -14.408 6.625 -14.823 1.00 88.31 110 THR A N 1
ATOM 821 C CA . THR A 1 110 ? -14.412 7.864 -15.613 1.00 88.31 110 THR A CA 1
ATOM 822 C C . THR A 1 110 ? -15.814 8.373 -15.962 1.00 88.31 110 THR A C 1
ATOM 824 O O . THR A 1 110 ? -15.950 9.361 -16.683 1.00 88.31 110 THR A O 1
ATOM 827 N N . LYS A 1 111 ? -16.878 7.710 -15.486 1.00 89.88 111 LYS A N 1
ATOM 828 C CA . LYS A 1 111 ? -18.260 8.148 -15.721 1.00 89.88 111 LYS A CA 1
ATOM 829 C C . LYS A 1 111 ? -18.648 9.259 -14.746 1.00 89.88 111 LYS A C 1
ATOM 831 O O . LYS A 1 111 ? -18.263 9.246 -13.580 1.00 89.88 111 LYS A O 1
ATOM 836 N N . SER A 1 112 ? -19.481 10.187 -15.215 1.00 88.62 112 SER A N 1
ATOM 837 C CA . SER A 1 112 ? -20.112 11.179 -14.339 1.00 88.62 112 SER A CA 1
ATOM 838 C C . SER A 1 112 ? -20.911 10.485 -13.232 1.00 88.62 112 SER A C 1
ATOM 840 O O . SER A 1 112 ? -21.606 9.501 -13.493 1.00 88.62 112 SER A O 1
ATOM 842 N N . GLY A 1 113 ? -20.790 10.983 -12.001 1.00 87.94 113 GLY A N 1
ATOM 843 C CA . GLY A 1 113 ? -21.445 10.396 -10.830 1.00 87.94 113 GLY A CA 1
ATOM 844 C C . GLY A 1 113 ? -20.851 9.061 -10.372 1.00 87.94 113 GLY A C 1
ATOM 845 O O . GLY A 1 113 ? -21.495 8.363 -9.590 1.00 87.94 113 GLY A O 1
ATOM 846 N N . PHE A 1 114 ? -19.656 8.685 -10.848 1.00 91.12 114 PHE A N 1
ATOM 847 C CA . PHE A 1 114 ? -18.955 7.507 -10.346 1.00 91.12 114 PHE A CA 1
ATOM 848 C C . PHE A 1 114 ? -18.806 7.571 -8.822 1.00 91.12 114 PHE A C 1
ATOM 850 O O . PHE A 1 114 ? -18.390 8.580 -8.252 1.00 91.12 114 PHE A O 1
ATOM 857 N N . ARG A 1 115 ? -19.124 6.451 -8.177 1.00 91.38 115 ARG A N 1
ATOM 858 C CA . ARG A 1 115 ? -18.924 6.220 -6.753 1.00 91.38 115 ARG A CA 1
ATOM 859 C C . ARG A 1 115 ? -18.214 4.889 -6.605 1.00 91.38 115 ARG A C 1
ATOM 861 O O . ARG A 1 115 ? -18.587 3.909 -7.251 1.00 91.38 115 ARG A O 1
ATOM 868 N N . ASN A 1 116 ? -17.186 4.873 -5.768 1.00 94.38 116 ASN A N 1
ATOM 869 C CA . ASN A 1 116 ? -16.456 3.650 -5.499 1.00 94.38 116 ASN A CA 1
ATOM 870 C C . ASN A 1 116 ? -17.290 2.702 -4.615 1.00 94.38 116 ASN A C 1
ATOM 872 O O . ASN A 1 116 ? -18.427 3.003 -4.252 1.00 94.38 116 ASN A O 1
ATOM 876 N N . THR A 1 117 ? -16.739 1.546 -4.266 1.00 94.38 117 THR A N 1
ATOM 877 C CA . THR A 1 117 ? -17.387 0.583 -3.361 1.00 94.38 117 THR A CA 1
ATOM 878 C C . THR A 1 117 ? -16.398 0.112 -2.302 1.00 94.38 117 THR A C 1
ATOM 880 O O . THR A 1 117 ? -15.265 0.588 -2.289 1.00 94.38 117 THR A O 1
ATOM 883 N N . ILE A 1 118 ? -16.819 -0.792 -1.410 1.00 95.31 118 ILE A N 1
ATOM 884 C CA . ILE A 1 118 ? -15.931 -1.347 -0.384 1.00 95.31 118 ILE A CA 1
ATOM 885 C C . ILE A 1 118 ? -14.641 -1.885 -1.007 1.00 95.31 118 ILE A C 1
ATOM 887 O O . ILE A 1 118 ? -14.675 -2.641 -1.980 1.00 95.31 118 ILE A O 1
ATOM 891 N N . SER A 1 119 ? -13.503 -1.508 -0.439 1.00 97.81 119 SER A N 1
ATOM 892 C CA . SER A 1 119 ? -12.216 -2.068 -0.833 1.00 97.81 119 SER A CA 1
ATOM 893 C C . SER A 1 119 ? -11.913 -3.367 -0.087 1.00 97.81 119 SER A C 1
ATOM 895 O O . SER A 1 119 ? -12.375 -3.591 1.033 1.00 97.81 119 SER A O 1
ATOM 897 N N . LEU A 1 120 ? -11.115 -4.236 -0.711 1.00 97.44 120 LEU A N 1
ATOM 898 C CA . LEU A 1 120 ? -10.725 -5.539 -0.169 1.00 97.44 120 LEU A CA 1
ATOM 899 C C . LEU A 1 120 ? -10.150 -5.462 1.254 1.00 97.44 120 LEU A C 1
ATOM 901 O O . LEU A 1 120 ? -10.446 -6.324 2.075 1.00 97.44 120 LEU A O 1
ATOM 905 N N . ASP A 1 121 ? -9.353 -4.442 1.563 1.00 96.69 121 ASP A N 1
ATOM 906 C CA . ASP A 1 121 ? -8.764 -4.246 2.890 1.00 96.69 121 ASP A CA 1
ATOM 907 C C . ASP A 1 121 ? -9.806 -3.875 3.949 1.00 96.69 121 ASP A C 1
ATOM 909 O O . ASP A 1 121 ? -9.732 -4.367 5.071 1.00 96.69 121 ASP A O 1
ATOM 913 N N . GLN A 1 122 ? -10.800 -3.056 3.593 1.00 95.25 122 GLN A N 1
ATOM 914 C CA . GLN A 1 122 ? -11.886 -2.692 4.503 1.00 95.25 122 GLN A CA 1
ATOM 915 C C . GLN A 1 122 ? -12.825 -3.878 4.718 1.00 95.25 122 GLN A C 1
ATOM 917 O O . GLN A 1 122 ? -13.180 -4.185 5.852 1.00 95.25 122 GLN A O 1
ATOM 922 N N . TYR A 1 123 ? -13.126 -4.624 3.652 1.00 94.69 123 TYR A N 1
ATOM 923 C CA . TYR A 1 123 ? -13.851 -5.887 3.761 1.00 94.69 123 TYR A CA 1
ATOM 924 C C . TYR A 1 123 ? -13.108 -6.895 4.652 1.00 94.69 123 TYR A C 1
ATOM 926 O O . TYR A 1 123 ? -13.708 -7.530 5.517 1.00 94.69 123 TYR A O 1
ATOM 934 N N . ALA A 1 124 ? -11.790 -7.037 4.481 1.00 94.19 124 ALA A N 1
ATOM 935 C CA . ALA A 1 124 ? -10.981 -7.920 5.315 1.00 94.19 124 ALA A CA 1
ATOM 936 C C . ALA A 1 124 ? -10.960 -7.461 6.783 1.00 94.19 124 ALA A C 1
ATOM 938 O O . ALA A 1 124 ? -11.085 -8.300 7.673 1.00 94.19 124 ALA A O 1
ATOM 939 N N . ALA A 1 125 ? -10.869 -6.154 7.046 1.00 91.56 125 ALA A N 1
ATOM 940 C CA . ALA A 1 125 ? -10.909 -5.603 8.400 1.00 91.56 125 ALA A CA 1
ATOM 941 C C . ALA A 1 125 ? -12.250 -5.886 9.101 1.00 91.56 125 ALA A C 1
ATOM 943 O O . ALA A 1 125 ? -12.262 -6.265 10.271 1.00 91.56 125 ALA A O 1
ATOM 944 N N . GLU A 1 126 ? -13.373 -5.784 8.381 1.00 88.19 126 GLU A N 1
ATOM 945 C CA . GLU A 1 126 ? -14.695 -6.168 8.896 1.00 88.19 126 GLU A CA 1
ATOM 946 C C . GLU A 1 126 ? -14.769 -7.663 9.240 1.00 88.19 126 GLU A C 1
ATOM 948 O O . GLU A 1 126 ? -15.354 -8.039 10.255 1.00 88.19 126 GLU A O 1
ATOM 953 N N . LYS A 1 127 ? -14.177 -8.533 8.409 1.00 88.25 127 LYS A N 1
ATOM 954 C CA . LYS A 1 127 ? -14.240 -9.994 8.592 1.00 88.25 127 LYS A CA 1
ATOM 955 C C . LYS A 1 127 ? -13.292 -10.537 9.650 1.00 88.25 127 LYS A C 1
ATOM 957 O O . LYS A 1 127 ? -13.664 -11.477 10.347 1.00 88.25 127 LYS A O 1
ATOM 962 N N . LEU A 1 128 ? -12.093 -9.974 9.774 1.00 85.56 128 LEU A N 1
ATOM 963 C CA . LEU A 1 128 ? -11.157 -10.348 10.837 1.00 85.56 128 LEU A CA 1
ATOM 964 C C . LEU A 1 128 ? -11.621 -9.845 12.210 1.00 85.56 128 LEU A C 1
ATOM 966 O O . LEU A 1 128 ? -11.217 -10.397 13.234 1.00 85.56 128 LEU A O 1
ATOM 970 N N . GLY A 1 129 ? -12.455 -8.802 12.231 1.00 76.81 129 GLY A N 1
ATOM 971 C CA . GLY A 1 129 ? -12.761 -8.060 13.442 1.00 76.81 129 GLY A CA 1
ATOM 972 C C . GLY A 1 129 ? -11.534 -7.308 13.968 1.00 76.81 129 GLY A C 1
ATOM 973 O O . GLY A 1 129 ? -10.452 -7.302 13.377 1.00 76.81 129 GLY A O 1
ATOM 974 N N . GLN A 1 130 ? -11.682 -6.653 15.115 1.00 75.38 130 GLN A N 1
ATOM 975 C CA . GLN A 1 130 ? -10.617 -5.830 15.694 1.00 75.38 130 GLN A CA 1
ATOM 976 C C . GLN A 1 130 ? -9.720 -6.620 16.651 1.00 75.38 130 GLN A C 1
ATOM 978 O O . GLN A 1 130 ? -9.684 -6.379 17.858 1.00 75.38 130 GLN A O 1
ATOM 983 N N . SER A 1 131 ? -8.947 -7.554 16.091 1.00 83.81 131 SER A N 1
ATOM 984 C CA . SER A 1 131 ? -7.916 -8.294 16.833 1.00 83.81 131 SER A CA 1
ATOM 985 C C . SER A 1 131 ? -6.682 -7.453 17.178 1.00 83.81 131 SER A C 1
ATOM 987 O O . SER A 1 131 ? -5.918 -7.817 18.066 1.00 83.81 131 SER A O 1
ATOM 989 N N . THR A 1 132 ? -6.479 -6.342 16.468 1.00 91.31 132 THR A N 1
ATOM 990 C CA . THR A 1 132 ? -5.337 -5.430 16.608 1.00 91.31 132 THR A CA 1
ATOM 991 C C . THR A 1 132 ? -5.808 -4.007 16.883 1.00 91.31 132 THR A C 1
ATOM 993 O O . THR A 1 132 ? -6.963 -3.661 16.636 1.00 91.31 132 THR A O 1
ATOM 996 N N . ARG A 1 133 ? -4.899 -3.159 17.385 1.00 92.19 133 ARG A N 1
ATOM 997 C CA . ARG A 1 133 ? -5.191 -1.751 17.700 1.00 92.19 133 ARG A CA 1
ATOM 998 C C . ARG A 1 133 ? -5.709 -0.977 16.494 1.00 92.19 133 ARG A C 1
ATOM 1000 O O . ARG A 1 133 ? -6.626 -0.171 16.627 1.00 92.19 133 ARG A O 1
ATOM 1007 N N . PHE A 1 134 ? -5.101 -1.198 15.334 1.00 92.94 134 PHE A N 1
ATOM 1008 C CA . PHE A 1 134 ? -5.554 -0.618 14.079 1.00 92.94 134 PHE A CA 1
ATOM 1009 C C . PHE A 1 134 ? -6.225 -1.722 13.250 1.00 92.94 134 PHE A C 1
ATOM 1011 O O . PHE A 1 134 ? -5.600 -2.770 13.067 1.00 92.94 134 PHE A O 1
ATOM 1018 N N . PRO A 1 135 ? -7.470 -1.524 12.768 1.00 92.69 135 PRO A N 1
ATOM 1019 C CA . PRO A 1 135 ? -8.141 -2.495 11.897 1.00 92.69 135 PRO A CA 1
ATOM 1020 C C . PRO A 1 135 ? -7.397 -2.683 10.569 1.00 92.69 135 PRO A C 1
ATOM 1022 O O . PRO A 1 135 ? -7.248 -3.796 10.074 1.00 92.69 135 PRO A O 1
ATOM 1025 N N . SER A 1 136 ? -6.895 -1.579 10.018 1.00 95.25 136 SER A N 1
ATOM 1026 C CA . SER A 1 136 ? -5.978 -1.550 8.886 1.00 95.25 136 SER A CA 1
ATOM 1027 C C . SER A 1 136 ? -5.109 -0.291 8.936 1.00 95.25 136 SER A C 1
ATOM 1029 O O . SER A 1 136 ? -5.416 0.679 9.641 1.00 95.25 136 SER A O 1
ATOM 1031 N N . LEU A 1 137 ? -3.998 -0.303 8.200 1.00 97.44 137 LEU A N 1
ATOM 1032 C CA . LEU A 1 137 ? -3.183 0.881 7.938 1.00 97.44 137 LEU A CA 1
ATOM 1033 C C . LEU A 1 137 ? -3.138 1.134 6.434 1.00 97.44 137 LEU A C 1
ATOM 1035 O O . LEU A 1 137 ? -2.573 0.341 5.688 1.00 97.44 137 LEU A O 1
ATOM 1039 N N . ASN A 1 138 ? -3.729 2.251 6.019 1.00 97.12 138 ASN A N 1
ATOM 1040 C CA . ASN A 1 138 ? -3.727 2.710 4.639 1.00 97.12 138 ASN A CA 1
ATOM 1041 C C . ASN A 1 138 ? -2.597 3.712 4.416 1.00 97.12 138 ASN A C 1
ATOM 1043 O O . ASN A 1 138 ? -2.577 4.778 5.038 1.00 97.12 138 ASN A O 1
ATOM 1047 N N . LEU A 1 139 ? -1.647 3.342 3.567 1.00 98.06 139 LEU A N 1
ATOM 1048 C CA . LEU A 1 139 ? -0.369 4.011 3.387 1.00 98.06 139 LEU A CA 1
ATOM 1049 C C . LEU A 1 139 ? -0.188 4.491 1.946 1.00 98.06 139 LEU A C 1
ATOM 1051 O O . LEU A 1 139 ? -0.758 3.934 1.007 1.00 98.06 139 LEU A O 1
ATOM 1055 N N . GLY A 1 140 ? 0.656 5.504 1.759 1.00 96.88 140 GLY A N 1
ATOM 1056 C CA . GLY A 1 140 ? 0.958 6.055 0.442 1.00 96.88 140 GLY A CA 1
ATOM 1057 C C . GLY A 1 140 ? 2.418 6.458 0.259 1.00 96.88 140 GLY A C 1
ATOM 1058 O O . GLY A 1 140 ? 3.141 6.707 1.219 1.00 96.88 140 GLY A O 1
ATOM 1059 N N . VAL A 1 141 ? 2.840 6.561 -1.000 1.00 96.88 141 VAL A N 1
ATOM 1060 C CA . VAL A 1 141 ? 4.107 7.176 -1.425 1.00 96.88 141 VAL A CA 1
ATOM 1061 C C . VAL A 1 141 ? 3.778 8.256 -2.443 1.00 96.88 141 VAL A C 1
ATOM 1063 O O . VAL A 1 141 ? 3.150 7.946 -3.445 1.00 96.88 141 VAL A O 1
ATOM 1066 N N . ASN A 1 142 ? 4.211 9.501 -2.203 1.00 94.94 142 ASN A N 1
ATOM 1067 C CA . ASN A 1 142 ? 3.989 10.663 -3.088 1.00 94.94 142 ASN A CA 1
ATOM 1068 C C . ASN A 1 142 ? 2.511 10.996 -3.399 1.00 94.94 142 ASN A C 1
ATOM 1070 O O . ASN A 1 142 ? 2.236 11.761 -4.328 1.00 94.94 142 ASN A O 1
ATOM 1074 N N . ILE A 1 143 ? 1.591 10.488 -2.581 1.00 92.75 143 ILE A N 1
ATOM 1075 C CA . ILE A 1 143 ? 0.152 10.491 -2.833 1.00 92.75 143 ILE A CA 1
ATOM 1076 C C . ILE A 1 143 ? -0.497 11.869 -2.640 1.00 92.75 143 ILE A C 1
ATOM 1078 O O . ILE A 1 143 ? -0.137 12.632 -1.742 1.00 92.75 143 ILE A O 1
ATOM 1082 N N . ASP A 1 144 ? -1.509 12.171 -3.451 1.00 90.25 144 ASP A N 1
ATOM 1083 C CA . ASP A 1 144 ? -2.469 13.235 -3.143 1.00 90.25 144 ASP A CA 1
ATOM 1084 C C . ASP A 1 144 ? -3.543 12.703 -2.180 1.00 90.25 144 ASP A C 1
ATOM 1086 O O . ASP A 1 144 ? -4.527 12.089 -2.600 1.00 90.25 144 ASP A O 1
ATOM 1090 N N . LYS A 1 145 ? -3.343 12.942 -0.877 1.00 85.25 145 LYS A N 1
ATOM 1091 C CA . LYS A 1 145 ? -4.185 12.405 0.209 1.00 85.25 145 LYS A CA 1
ATOM 1092 C C . LYS A 1 145 ? -5.678 12.710 0.069 1.00 85.25 145 LYS A C 1
ATOM 1094 O O . LYS A 1 145 ? -6.484 11.987 0.650 1.00 85.25 145 LYS A O 1
ATOM 1099 N N . ALA A 1 146 ? -6.048 13.775 -0.644 1.00 85.31 146 ALA A N 1
ATOM 1100 C CA . ALA A 1 146 ? -7.445 14.165 -0.814 1.00 85.31 146 ALA A CA 1
ATOM 1101 C C . ALA A 1 146 ? -8.167 13.351 -1.896 1.00 85.31 146 ALA A C 1
ATOM 1103 O O . ALA A 1 146 ? -9.387 13.225 -1.846 1.00 85.31 146 ALA A O 1
ATOM 1104 N N . ASN A 1 147 ? -7.428 12.806 -2.866 1.00 87.75 147 ASN A N 1
ATOM 1105 C CA . ASN A 1 147 ? -8.008 12.254 -4.093 1.00 87.75 147 ASN A CA 1
ATOM 1106 C C . ASN A 1 147 ? -7.575 10.812 -4.391 1.00 87.75 147 ASN A C 1
ATOM 1108 O O . ASN A 1 147 ? -8.138 10.170 -5.284 1.00 87.75 147 ASN A O 1
ATOM 1112 N N . ARG A 1 148 ? -6.548 10.304 -3.703 1.00 90.00 148 ARG A N 1
ATOM 1113 C CA . ARG A 1 148 ? -5.882 9.048 -4.062 1.00 90.00 148 ARG A CA 1
ATOM 1114 C C . ARG A 1 148 ? -5.720 8.158 -2.835 1.00 90.00 148 ARG A C 1
ATOM 1116 O O . ARG A 1 148 ? -5.227 8.596 -1.798 1.00 90.00 148 ARG A O 1
ATOM 1123 N N . SER A 1 149 ? -6.210 6.924 -2.953 1.00 92.62 149 SER A N 1
ATOM 1124 C CA . SER A 1 149 ? -6.175 5.889 -1.916 1.00 92.62 149 SER A CA 1
ATOM 1125 C C . SER A 1 149 ? -6.635 4.547 -2.486 1.00 92.62 149 SER A C 1
ATOM 1127 O O . SER A 1 149 ? -7.443 4.495 -3.416 1.00 92.62 149 SER A O 1
ATOM 1129 N N . LEU A 1 150 ? -6.191 3.455 -1.865 1.00 95.06 150 LEU A N 1
ATOM 1130 C CA . LEU A 1 150 ? -6.716 2.113 -2.135 1.00 95.06 150 LEU A CA 1
ATOM 1131 C C . LEU A 1 150 ? -7.891 1.735 -1.229 1.00 95.06 150 LEU A C 1
ATOM 1133 O O . LEU A 1 150 ? -8.588 0.763 -1.518 1.00 95.06 150 LEU A O 1
ATOM 1137 N N . SER A 1 151 ? -8.106 2.488 -0.152 1.00 96.69 151 SER A N 1
ATOM 1138 C CA . SER A 1 151 ? -9.054 2.142 0.901 1.00 96.69 151 SER A CA 1
ATOM 1139 C C . SER A 1 151 ? -10.335 2.963 0.781 1.00 96.69 151 SER A C 1
ATOM 1141 O O . SER A 1 151 ? -10.309 4.197 0.798 1.00 96.69 151 SER A O 1
ATOM 1143 N N . TRP A 1 152 ? -11.463 2.262 0.688 1.00 96.19 152 TRP A N 1
ATOM 1144 C CA . TRP A 1 152 ? -12.788 2.822 0.453 1.00 96.19 152 TRP A CA 1
ATOM 1145 C C . TRP A 1 152 ? -13.811 2.140 1.355 1.00 96.19 152 TRP A C 1
ATOM 1147 O O . TRP A 1 152 ? -13.844 0.912 1.462 1.00 96.19 152 TRP A O 1
ATOM 1157 N N . THR A 1 153 ? -14.663 2.931 2.004 1.00 92.31 153 THR A N 1
ATOM 1158 C CA . THR A 1 153 ? -15.740 2.387 2.843 1.00 92.31 153 THR A CA 1
ATOM 1159 C C . THR A 1 153 ? -16.780 1.644 2.000 1.00 92.31 153 THR A C 1
ATOM 1161 O O . THR A 1 153 ? -16.809 1.761 0.772 1.00 92.31 153 THR A O 1
ATOM 1164 N N . ARG A 1 154 ? -17.705 0.922 2.651 1.00 89.38 154 ARG A N 1
ATOM 1165 C CA . ARG A 1 154 ? -18.856 0.297 1.972 1.00 89.38 154 ARG A CA 1
ATOM 1166 C C . ARG A 1 154 ? -19.666 1.273 1.130 1.00 89.38 154 ARG A C 1
ATOM 1168 O O . ARG A 1 154 ? -20.125 0.929 0.044 1.00 89.38 154 ARG A O 1
ATOM 1175 N N . ASP A 1 155 ? -19.742 2.501 1.611 1.00 87.25 155 ASP A N 1
ATOM 1176 C CA . ASP A 1 155 ? -20.376 3.627 0.957 1.00 87.25 155 ASP A CA 1
ATOM 1177 C C . ASP A 1 155 ? -19.479 4.319 -0.080 1.00 87.25 155 ASP A C 1
ATOM 1179 O O . ASP A 1 155 ? -19.803 5.415 -0.528 1.00 87.25 155 ASP A O 1
ATOM 1183 N N . GLY A 1 156 ? -18.354 3.738 -0.489 1.00 90.81 156 GLY A N 1
ATOM 1184 C CA . GLY A 1 156 ? -17.502 4.321 -1.523 1.00 90.81 156 GLY A CA 1
ATOM 1185 C C . GLY A 1 156 ? -16.884 5.660 -1.130 1.00 90.81 156 GLY A C 1
ATOM 1186 O O . GLY A 1 156 ? -16.589 6.468 -2.009 1.00 90.81 156 GLY A O 1
ATOM 1187 N N . VAL A 1 157 ? -16.714 5.913 0.171 1.00 91.94 157 VAL A N 1
ATOM 1188 C CA . VAL A 1 157 ? -16.020 7.100 0.683 1.00 91.94 157 VAL A CA 1
ATOM 1189 C C . VAL A 1 157 ? -14.528 6.800 0.758 1.00 91.94 157 VAL A C 1
ATOM 1191 O O . VAL A 1 157 ? -14.129 5.777 1.317 1.00 91.94 157 VAL A O 1
ATOM 1194 N N . LEU A 1 158 ? -13.714 7.695 0.195 1.00 93.62 158 LEU A N 1
ATOM 1195 C CA . LEU A 1 158 ? -12.254 7.614 0.218 1.00 93.62 158 LEU A CA 1
ATOM 1196 C C . LEU A 1 158 ? -11.749 7.697 1.663 1.00 93.62 158 LEU A C 1
ATOM 1198 O O . LEU A 1 158 ? -12.053 8.655 2.375 1.00 93.62 158 LEU A O 1
ATOM 1202 N N . LEU A 1 159 ? -10.929 6.735 2.080 1.00 94.31 159 LEU A N 1
ATOM 1203 C CA . LEU A 1 159 ? -10.181 6.830 3.329 1.00 94.31 159 LEU A CA 1
ATOM 1204 C C . LEU A 1 159 ? -8.795 7.421 3.037 1.00 94.31 159 LEU A C 1
ATOM 1206 O O . LEU A 1 159 ? -8.062 6.831 2.241 1.00 94.31 159 LEU A O 1
ATOM 1210 N N . PRO A 1 160 ? -8.401 8.549 3.657 1.00 93.88 160 PRO A N 1
ATOM 1211 C CA . PRO A 1 160 ? -7.093 9.155 3.417 1.00 93.88 160 PRO A CA 1
ATOM 1212 C C . PRO A 1 160 ? -5.940 8.210 3.773 1.00 93.88 160 PRO A C 1
ATOM 1214 O O . PRO A 1 160 ? -5.983 7.527 4.800 1.00 93.88 160 PRO A O 1
ATOM 1217 N N . ALA A 1 161 ? -4.903 8.187 2.936 1.00 95.44 161 ALA A N 1
ATOM 1218 C CA . ALA A 1 161 ? -3.686 7.423 3.194 1.00 95.44 161 ALA A CA 1
ATOM 1219 C C . ALA A 1 161 ? -2.663 8.237 4.004 1.00 95.44 161 ALA A C 1
ATOM 1221 O O . ALA A 1 161 ? -2.543 9.455 3.844 1.00 95.44 161 ALA A O 1
ATOM 1222 N N . GLU A 1 162 ? -1.889 7.559 4.852 1.00 95.94 162 GLU A N 1
ATOM 1223 C CA . GLU A 1 162 ? -0.728 8.144 5.524 1.00 95.94 162 GLU A CA 1
ATOM 1224 C C . GLU A 1 162 ? 0.538 7.950 4.677 1.00 95.94 162 GLU A C 1
ATOM 1226 O O . GLU A 1 162 ? 0.908 6.827 4.345 1.00 95.94 162 GLU A O 1
ATOM 1231 N N . ASP A 1 163 ? 1.229 9.038 4.352 1.00 95.62 163 ASP A N 1
ATOM 1232 C CA . ASP A 1 163 ? 2.482 9.038 3.577 1.00 95.62 163 ASP A CA 1
ATOM 1233 C C . ASP A 1 163 ? 3.685 9.549 4.389 1.00 95.62 163 ASP A C 1
ATOM 1235 O O . ASP A 1 163 ? 4.788 9.706 3.864 1.00 95.62 163 ASP A O 1
ATOM 1239 N N . ASN A 1 164 ? 3.465 9.825 5.676 1.00 96.62 164 ASN A N 1
ATOM 1240 C CA . ASN A 1 164 ? 4.464 10.330 6.596 1.00 96.62 164 ASN A CA 1
ATOM 1241 C C . ASN A 1 164 ? 4.892 9.218 7.568 1.00 96.62 164 ASN A C 1
ATOM 1243 O O . ASN A 1 164 ? 4.116 8.766 8.418 1.00 96.62 164 ASN A O 1
ATOM 1247 N N . ALA A 1 165 ? 6.142 8.772 7.446 1.00 97.31 165 ALA A N 1
ATOM 1248 C CA . ALA A 1 165 ? 6.672 7.655 8.218 1.00 97.31 165 ALA A CA 1
ATOM 1249 C C . ALA A 1 165 ? 6.795 7.992 9.711 1.00 97.31 165 ALA A C 1
ATOM 1251 O O . ALA A 1 165 ? 6.506 7.144 10.557 1.00 97.31 165 ALA A O 1
ATOM 1252 N N . SER A 1 166 ? 7.168 9.229 10.057 1.00 97.25 166 SER A N 1
ATOM 1253 C CA . SER A 1 166 ? 7.307 9.647 11.455 1.00 97.25 166 SER A CA 1
ATOM 1254 C C . SER A 1 166 ? 5.948 9.731 12.167 1.00 97.25 166 SER A C 1
ATOM 1256 O O . SER A 1 166 ? 5.826 9.330 13.326 1.00 97.25 166 SER A O 1
ATOM 1258 N N . SER A 1 167 ? 4.903 10.187 11.471 1.00 96.31 167 SER A N 1
ATOM 1259 C CA . SER A 1 167 ? 3.507 10.194 11.927 1.00 96.31 167 SER A CA 1
ATOM 1260 C C . SER A 1 167 ? 3.019 8.775 12.191 1.00 96.31 167 SER A C 1
ATOM 1262 O O . SER A 1 167 ? 2.525 8.476 13.281 1.00 96.31 167 SER A O 1
ATOM 1264 N N . LEU A 1 168 ? 3.250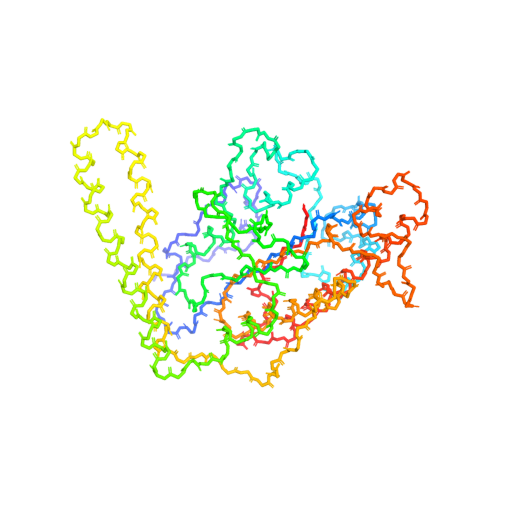 7.869 11.238 1.00 97.19 168 LEU A N 1
ATOM 1265 C CA . LEU A 1 168 ? 2.908 6.459 11.371 1.00 97.19 168 LEU A CA 1
ATOM 1266 C C . LEU A 1 168 ? 3.657 5.785 12.532 1.00 97.19 168 LEU A C 1
ATOM 1268 O O . LEU A 1 168 ? 3.053 5.056 13.318 1.00 97.19 168 LEU A O 1
ATOM 1272 N N . PHE A 1 169 ? 4.948 6.077 12.700 1.00 97.50 169 PHE A N 1
ATOM 1273 C CA . PHE A 1 169 ? 5.748 5.581 13.819 1.00 97.50 169 PHE A CA 1
ATOM 1274 C C . PHE A 1 169 ? 5.189 6.064 15.163 1.00 97.50 169 PHE A C 1
ATOM 1276 O O . PHE A 1 169 ? 4.954 5.259 16.066 1.00 97.50 169 PHE A O 1
ATOM 1283 N N . ARG A 1 170 ? 4.898 7.368 15.293 1.00 95.94 170 ARG A N 1
ATOM 1284 C CA . ARG A 1 170 ? 4.258 7.926 16.497 1.00 95.94 170 ARG A CA 1
ATOM 1285 C C . ARG A 1 170 ? 2.910 7.270 16.770 1.00 95.94 170 ARG A C 1
ATOM 1287 O O . ARG A 1 170 ? 2.614 6.914 17.913 1.00 95.94 170 ARG A O 1
ATOM 1294 N N . LYS A 1 171 ? 2.112 7.058 15.722 1.00 94.50 171 LYS A N 1
ATOM 1295 C CA . LYS A 1 171 ? 0.820 6.380 15.813 1.00 94.50 171 LYS A CA 1
ATOM 1296 C C . LYS A 1 171 ? 0.971 4.968 16.382 1.00 94.50 171 LYS A C 1
ATOM 1298 O O . LYS A 1 171 ? 0.196 4.625 17.272 1.00 94.50 171 LYS A O 1
ATOM 1303 N N . MET A 1 172 ? 1.973 4.197 15.964 1.00 95.19 172 MET A N 1
ATOM 1304 C CA . MET A 1 172 ? 2.161 2.814 16.425 1.00 95.19 172 MET A CA 1
ATOM 1305 C C . MET A 1 172 ? 2.839 2.687 17.791 1.00 95.19 172 MET A C 1
ATOM 1307 O O . MET A 1 172 ? 2.407 1.856 18.583 1.00 95.19 172 MET A O 1
ATOM 1311 N N . PHE A 1 173 ? 3.833 3.524 18.103 1.00 95.19 173 PHE A N 1
ATOM 1312 C CA . PHE A 1 173 ? 4.749 3.262 19.225 1.00 95.19 173 PHE A CA 1
ATOM 1313 C C . PHE A 1 173 ? 4.759 4.327 20.321 1.00 95.19 173 PHE A C 1
ATOM 1315 O O . PHE A 1 173 ? 5.133 4.040 21.455 1.00 95.19 173 PHE A O 1
ATOM 1322 N N . ILE A 1 174 ? 4.334 5.560 20.031 1.00 92.00 174 ILE A N 1
ATOM 1323 C CA . ILE A 1 174 ? 4.392 6.642 21.020 1.00 92.00 174 ILE A CA 1
ATOM 1324 C C . ILE A 1 174 ? 3.062 6.736 21.762 1.00 92.00 174 ILE A C 1
ATOM 1326 O O . ILE A 1 174 ? 2.020 7.075 21.189 1.00 92.00 174 ILE A O 1
ATOM 1330 N N . GLN A 1 175 ? 3.098 6.398 23.051 1.00 87.88 175 GLN A N 1
ATOM 1331 C CA . GLN A 1 175 ? 1.956 6.518 23.952 1.00 87.88 175 GLN A CA 1
ATOM 1332 C C . GLN A 1 175 ? 1.745 7.990 24.327 1.00 87.88 175 GLN A C 1
ATOM 1334 O O . GLN A 1 175 ? 2.686 8.692 24.696 1.00 87.88 175 GLN A O 1
ATOM 1339 N N . GLY A 1 176 ? 0.500 8.462 24.244 1.00 84.44 176 GLY A N 1
ATOM 1340 C CA . GLY A 1 176 ? 0.149 9.788 24.749 1.00 84.44 176 GLY A CA 1
ATOM 1341 C C . GLY A 1 176 ? 0.271 9.854 26.273 1.00 84.44 176 GLY A C 1
ATOM 1342 O O . GLY A 1 176 ? 0.110 8.849 26.964 1.00 84.44 176 GLY A O 1
ATOM 1343 N N . ASN A 1 177 ? 0.509 11.049 26.818 1.00 90.19 177 ASN A N 1
ATOM 1344 C CA . ASN A 1 177 ? 0.407 11.255 28.264 1.00 90.19 177 ASN A CA 1
ATOM 1345 C C . ASN A 1 177 ? -1.040 10.983 28.758 1.00 90.19 177 ASN A C 1
ATOM 1347 O O . ASN A 1 177 ? -1.974 10.977 27.948 1.00 90.19 177 ASN A O 1
ATOM 1351 N N . PRO A 1 178 ? -1.273 10.799 30.074 1.00 90.12 178 PRO A N 1
ATOM 1352 C CA . PRO A 1 178 ? -2.605 10.471 30.591 1.00 90.12 178 PRO A CA 1
ATOM 1353 C C . PRO A 1 178 ? -3.709 11.467 30.203 1.00 90.12 178 PRO A C 1
ATOM 1355 O O . PRO A 1 178 ? -4.865 11.077 30.065 1.00 90.12 178 PRO A O 1
ATOM 1358 N N . SER A 1 179 ? -3.372 12.747 30.009 1.00 92.94 179 SER A N 1
ATOM 1359 C CA . SER A 1 179 ? -4.332 13.759 29.553 1.00 92.94 179 SER A CA 1
ATOM 1360 C C . SER A 1 179 ? -4.739 13.538 28.094 1.00 92.94 179 SER A C 1
ATOM 1362 O O . SER A 1 179 ? -5.927 13.535 27.777 1.00 92.94 179 SER A O 1
ATOM 1364 N N . ALA A 1 180 ? -3.768 13.269 27.218 1.00 90.12 180 ALA A N 1
ATOM 1365 C CA . ALA A 1 180 ? -4.008 12.987 25.807 1.00 90.12 180 ALA A CA 1
ATOM 1366 C C . ALA A 1 180 ? -4.850 11.716 25.607 1.00 90.12 180 ALA A C 1
ATOM 1368 O O . ALA A 1 180 ? -5.762 11.716 24.782 1.00 90.12 180 ALA A O 1
ATOM 1369 N N . VAL A 1 181 ? -4.597 10.664 26.397 1.00 90.06 181 VAL A N 1
ATOM 1370 C CA . VAL A 1 181 ? -5.406 9.431 26.373 1.00 90.06 181 VAL A CA 1
ATOM 1371 C C . VAL A 1 181 ? -6.853 9.723 26.779 1.00 90.06 181 VAL A C 1
ATOM 1373 O O . VAL A 1 181 ? -7.775 9.336 26.065 1.00 90.06 181 VAL A O 1
ATOM 1376 N N . ARG A 1 182 ? -7.078 10.474 27.869 1.00 91.69 182 ARG A N 1
ATOM 1377 C CA . ARG A 1 182 ? -8.437 10.865 28.292 1.00 91.69 182 ARG A CA 1
ATOM 1378 C C . ARG A 1 182 ? -9.172 11.673 27.224 1.00 91.69 182 ARG A C 1
ATOM 1380 O O . ARG A 1 182 ? -10.327 11.383 26.942 1.00 91.69 182 ARG A O 1
ATOM 1387 N N . GLN A 1 183 ? -8.501 12.636 26.591 1.00 92.81 183 GLN A N 1
ATOM 1388 C CA . GLN A 1 183 ? -9.091 13.420 25.500 1.00 92.81 183 GLN A CA 1
ATOM 1389 C C . GLN A 1 183 ? -9.442 12.564 24.279 1.00 92.81 183 GLN A C 1
ATOM 1391 O O . GLN A 1 183 ? -10.421 12.844 23.590 1.00 92.81 183 GLN A O 1
ATOM 1396 N N . GLN A 1 184 ? -8.632 11.550 23.970 1.00 90.00 184 GLN A N 1
ATOM 1397 C CA . GLN A 1 184 ? -8.917 10.636 22.869 1.00 90.00 184 GLN A CA 1
ATOM 1398 C C . GLN A 1 184 ? -10.126 9.748 23.188 1.00 90.00 184 GLN A C 1
ATOM 1400 O O . GLN A 1 184 ? -10.994 9.593 22.335 1.00 90.00 184 GLN A O 1
ATOM 1405 N N . ILE A 1 185 ? -10.219 9.230 24.416 1.00 92.56 185 ILE A N 1
ATOM 1406 C CA . ILE A 1 185 ? -11.376 8.459 24.892 1.00 92.56 185 ILE A CA 1
ATOM 1407 C C . ILE A 1 185 ? -12.652 9.303 24.843 1.00 92.56 185 ILE A C 1
ATOM 1409 O O . ILE A 1 185 ? -13.641 8.851 24.275 1.00 92.56 185 ILE A O 1
ATOM 1413 N N . GLN A 1 186 ? -12.609 10.541 25.340 1.00 92.94 186 GLN A N 1
ATOM 1414 C CA . GLN A 1 186 ? -13.756 11.449 25.297 1.00 92.94 186 GLN A CA 1
ATOM 1415 C C . GLN A 1 186 ? -14.237 11.686 23.856 1.00 92.94 186 GLN A C 1
ATOM 1417 O O . GLN A 1 186 ? -15.426 11.590 23.574 1.00 92.94 186 GLN A O 1
ATOM 1422 N N . ARG A 1 187 ? -13.315 11.906 22.908 1.00 91.81 187 ARG A N 1
ATOM 1423 C CA . ARG A 1 187 ? -13.662 12.051 21.483 1.00 91.81 187 ARG A CA 1
ATOM 1424 C C . ARG A 1 187 ? -14.309 10.797 20.888 1.00 91.81 187 ARG A C 1
ATOM 1426 O O . ARG A 1 187 ? -15.131 10.911 19.982 1.00 91.81 187 ARG A O 1
ATOM 1433 N N . LEU A 1 188 ? -13.920 9.605 21.342 1.00 92.06 188 LEU A N 1
ATOM 1434 C CA . LEU A 1 188 ? -14.549 8.352 20.914 1.00 92.06 188 LEU A CA 1
ATOM 1435 C C . LEU A 1 188 ? -15.961 8.205 21.505 1.00 92.06 188 LEU A C 1
ATOM 1437 O O . LEU A 1 188 ? -16.864 7.785 20.789 1.00 92.06 188 LEU A O 1
ATOM 1441 N N . GLU A 1 189 ? -16.163 8.602 22.764 1.00 91.06 189 GLU A N 1
ATOM 1442 C CA . GLU A 1 189 ? -17.472 8.597 23.439 1.00 91.06 189 GLU A CA 1
ATOM 1443 C C . GLU A 1 189 ? -18.456 9.588 22.800 1.00 91.06 189 GLU A C 1
ATOM 1445 O O . GLU A 1 189 ? -19.598 9.230 22.521 1.00 91.06 189 GLU A O 1
ATOM 1450 N N . GLU A 1 190 ? -18.002 10.803 22.479 1.00 91.94 190 GLU A N 1
ATOM 1451 C CA . GLU A 1 190 ? -18.800 11.807 21.761 1.00 91.94 190 GLU A CA 1
ATOM 1452 C C . GLU A 1 190 ? -19.263 11.286 20.393 1.00 91.94 190 GLU A C 1
ATOM 1454 O O . GLU A 1 190 ? -20.422 11.459 20.018 1.00 91.94 190 GLU A O 1
ATOM 1459 N N . ARG A 1 191 ? -18.385 10.589 19.657 1.00 90.81 191 ARG A N 1
ATOM 1460 C CA . ARG A 1 191 ? -18.750 9.950 18.383 1.00 90.81 191 ARG A CA 1
ATOM 1461 C C . ARG A 1 191 ? -19.771 8.833 18.565 1.00 90.81 191 ARG A C 1
ATOM 1463 O O . ARG A 1 191 ? -20.691 8.757 17.761 1.00 90.81 191 ARG A O 1
ATOM 1470 N N . GLY A 1 192 ? -19.621 8.003 19.597 1.00 89.12 192 GLY A N 1
ATOM 1471 C CA . GLY A 1 192 ? -20.594 6.958 19.927 1.00 89.12 192 GLY A CA 1
ATOM 1472 C C . GLY A 1 192 ? -21.987 7.539 20.172 1.00 89.12 192 GLY A C 1
ATOM 1473 O O . GLY A 1 192 ? -22.939 7.127 19.525 1.00 89.12 192 GLY A O 1
ATOM 1474 N N . SER A 1 193 ? -22.078 8.596 20.984 1.00 88.75 193 SER A N 1
ATOM 1475 C CA . SER A 1 193 ? -23.345 9.281 21.290 1.00 88.75 193 SER A CA 1
ATOM 1476 C C . SER A 1 193 ? -24.043 9.867 20.048 1.00 88.75 193 SER A C 1
ATOM 1478 O O . SER A 1 193 ? -25.272 9.822 19.920 1.00 88.75 193 SER A O 1
ATOM 1480 N N . ILE A 1 194 ? -23.267 10.375 19.082 1.00 89.56 194 ILE A N 1
ATOM 1481 C CA . ILE A 1 194 ? -23.808 10.827 17.791 1.00 89.56 194 ILE A CA 1
ATOM 1482 C C . ILE A 1 194 ? -24.421 9.649 17.020 1.00 89.56 194 ILE A C 1
ATOM 1484 O O . ILE A 1 194 ? -25.508 9.795 16.462 1.00 89.56 194 ILE A O 1
ATOM 1488 N N . LEU A 1 195 ? -23.751 8.492 16.985 1.00 88.25 195 LEU A N 1
ATOM 1489 C CA . LEU A 1 195 ? -24.267 7.304 16.296 1.00 88.25 195 LEU A CA 1
ATOM 1490 C C . LEU A 1 195 ? -25.527 6.756 16.975 1.00 88.25 195 LEU A C 1
ATOM 1492 O O . LEU A 1 195 ? -26.497 6.485 16.269 1.00 88.25 195 LEU A O 1
ATOM 1496 N N . ASP A 1 196 ? -25.565 6.720 18.310 1.00 85.69 196 ASP A N 1
ATOM 1497 C CA . ASP A 1 196 ? -26.751 6.324 19.080 1.00 85.69 196 ASP A CA 1
ATOM 1498 C C . ASP A 1 196 ? -27.967 7.191 18.710 1.00 85.69 196 ASP A C 1
ATOM 1500 O O . ASP A 1 196 ? -29.055 6.686 18.416 1.00 85.69 196 ASP A O 1
ATOM 1504 N N . THR A 1 197 ? -27.764 8.512 18.640 1.00 87.25 197 THR A N 1
ATOM 1505 C CA . THR A 1 197 ? -28.810 9.469 18.246 1.00 87.25 197 THR A CA 1
ATOM 1506 C C . THR A 1 197 ? -29.293 9.208 16.815 1.00 87.25 197 THR A C 1
ATOM 1508 O O . THR A 1 197 ? -30.498 9.151 16.560 1.00 87.25 197 THR A O 1
ATOM 1511 N N . LEU A 1 198 ? -28.364 8.981 15.877 1.00 86.94 198 LEU A N 1
ATOM 1512 C CA . LEU A 1 198 ? -28.693 8.663 14.483 1.00 86.94 198 LEU A CA 1
ATOM 1513 C C . LEU A 1 198 ? -29.458 7.340 14.352 1.00 86.94 198 LEU A C 1
ATOM 1515 O O . LEU A 1 198 ? -30.360 7.237 13.517 1.00 86.94 198 LEU A O 1
ATOM 1519 N N . LEU A 1 199 ? -29.124 6.328 15.157 1.00 86.25 199 LEU A N 1
ATOM 1520 C CA . LEU A 1 199 ? -29.835 5.052 15.171 1.00 86.25 199 LEU A CA 1
ATOM 1521 C C . LEU A 1 199 ? -31.276 5.209 15.649 1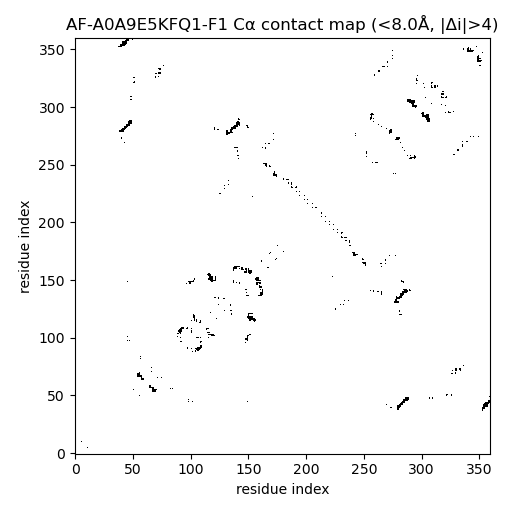.00 86.25 199 LEU A C 1
ATOM 1523 O O . LEU A 1 199 ? -32.176 4.585 15.082 1.00 86.25 199 LEU A O 1
ATOM 1527 N N . ASP A 1 200 ? -31.514 6.016 16.679 1.00 86.06 200 ASP A N 1
ATOM 1528 C CA . ASP A 1 200 ? -32.860 6.236 17.205 1.00 86.06 200 ASP A CA 1
ATOM 1529 C C . ASP A 1 200 ? -33.747 7.008 16.223 1.00 86.06 200 ASP A C 1
ATOM 1531 O O . ASP A 1 200 ? -34.899 6.614 15.994 1.00 86.06 200 ASP A O 1
ATOM 1535 N N . ASP A 1 201 ? -33.202 8.025 15.557 1.00 86.31 201 ASP A N 1
ATOM 1536 C CA . ASP A 1 201 ? -33.903 8.737 14.486 1.00 86.31 201 ASP A CA 1
ATOM 1537 C C . ASP A 1 201 ? -34.190 7.822 13.291 1.00 86.31 201 ASP A C 1
ATOM 1539 O O . ASP A 1 201 ? -35.313 7.784 12.776 1.00 86.31 201 ASP A O 1
ATOM 1543 N N . ALA A 1 202 ? -33.219 7.000 12.892 1.00 86.06 202 ALA A N 1
ATOM 1544 C CA . ALA A 1 202 ? -33.396 6.042 11.810 1.00 86.06 202 ALA A CA 1
ATOM 1545 C C . ALA A 1 202 ? -34.435 4.955 12.147 1.00 86.06 202 ALA A C 1
ATOM 1547 O O . ALA A 1 202 ? -35.222 4.575 11.279 1.00 86.06 202 ALA A O 1
ATOM 1548 N N . LYS A 1 203 ? -34.521 4.478 13.399 1.00 84.12 203 LYS A N 1
ATOM 1549 C CA . LYS A 1 203 ? -35.587 3.551 13.835 1.00 84.12 203 LYS A CA 1
ATOM 1550 C C . LYS A 1 203 ? -36.971 4.189 13.728 1.00 84.12 203 LYS A C 1
ATOM 1552 O O . LYS A 1 203 ? -37.896 3.544 13.233 1.00 84.12 203 LYS A O 1
ATOM 1557 N N . ARG A 1 204 ? -37.120 5.446 14.164 1.00 85.44 204 ARG A N 1
ATOM 1558 C CA . ARG A 1 204 ? -38.384 6.193 14.044 1.00 85.44 204 ARG A CA 1
ATOM 1559 C C . ARG A 1 204 ? -38.776 6.356 12.581 1.00 85.44 204 ARG A C 1
ATOM 1561 O O . ARG A 1 204 ? -39.912 6.055 12.224 1.00 85.44 204 ARG A O 1
ATOM 1568 N N . PHE A 1 205 ? -37.828 6.731 11.729 1.00 85.50 205 PHE A N 1
ATOM 1569 C CA . PHE A 1 205 ? -38.054 6.864 10.294 1.00 85.50 205 PHE A CA 1
ATOM 1570 C C . PHE A 1 205 ? -38.390 5.526 9.616 1.00 85.50 205 PHE A C 1
ATOM 1572 O O . PHE A 1 205 ? -39.282 5.463 8.781 1.00 85.50 205 PHE A O 1
ATOM 1579 N N . SER A 1 206 ? -37.774 4.415 10.031 1.00 85.75 206 SER A N 1
ATOM 1580 C CA . SER A 1 206 ? -38.094 3.075 9.512 1.00 85.75 206 SER A CA 1
ATOM 1581 C C . SER A 1 206 ? -39.582 2.723 9.640 1.00 85.75 206 SER A C 1
ATOM 1583 O O . SER A 1 206 ? -40.144 2.052 8.774 1.00 85.75 206 SER A O 1
ATOM 1585 N N . SER A 1 207 ? -40.249 3.205 10.697 1.00 84.00 207 SER A N 1
ATOM 1586 C CA . SER A 1 207 ? -41.677 2.951 10.922 1.00 84.00 207 SER A CA 1
ATOM 1587 C C . SER A 1 207 ? -42.595 3.590 9.872 1.00 84.00 207 SER A C 1
ATOM 1589 O O . SER A 1 207 ? -43.706 3.100 9.676 1.00 84.00 207 SER A O 1
ATOM 1591 N N . THR A 1 208 ? -42.124 4.617 9.154 1.00 86.38 208 THR A N 1
ATOM 1592 C CA . THR A 1 208 ? -42.894 5.348 8.134 1.00 86.38 208 THR A CA 1
ATOM 1593 C C . THR A 1 208 ? -42.600 4.894 6.699 1.00 86.38 208 THR A C 1
ATOM 1595 O O . THR A 1 208 ? -43.272 5.343 5.771 1.00 86.38 208 THR A O 1
ATOM 1598 N N . LEU A 1 209 ? -41.629 3.995 6.498 1.00 87.44 209 LEU A N 1
ATOM 1599 C CA . LEU A 1 209 ? -41.173 3.553 5.176 1.00 87.44 209 LEU A CA 1
ATOM 1600 C C . LEU A 1 209 ? -41.917 2.321 4.631 1.00 87.44 209 LEU A C 1
ATOM 1602 O O . LEU A 1 209 ? -42.327 1.420 5.375 1.00 87.44 209 LEU A O 1
ATOM 1606 N N . GLY A 1 210 ? -42.003 2.251 3.298 1.00 85.62 210 GLY A N 1
ATOM 1607 C CA . GLY A 1 210 ? -42.416 1.059 2.552 1.00 85.62 210 GLY A CA 1
ATOM 1608 C C . GLY A 1 210 ? -41.368 -0.064 2.588 1.00 85.62 210 GLY A C 1
ATOM 1609 O O . GLY A 1 210 ? -40.241 0.118 3.048 1.00 85.62 210 GLY A O 1
ATOM 1610 N N . THR A 1 211 ? -41.736 -1.255 2.114 1.00 81.50 211 THR A N 1
ATOM 1611 C CA . THR A 1 211 ? -40.934 -2.487 2.253 1.00 81.50 211 THR A CA 1
ATOM 1612 C C . THR A 1 211 ? -39.556 -2.404 1.585 1.00 81.50 211 THR A C 1
ATOM 1614 O O . THR A 1 211 ? -38.566 -2.826 2.181 1.00 81.50 211 THR A O 1
ATOM 1617 N N . ASP A 1 212 ? -39.475 -1.816 0.391 1.00 77.44 212 ASP A N 1
ATOM 1618 C CA . ASP A 1 212 ? -38.220 -1.710 -0.369 1.00 77.44 212 ASP A CA 1
ATOM 1619 C C . ASP A 1 212 ? -37.237 -0.714 0.270 1.00 77.44 212 ASP A C 1
ATOM 1621 O O . ASP A 1 212 ? -36.031 -0.965 0.342 1.00 77.44 212 ASP A O 1
ATOM 1625 N N . ASP A 1 213 ? -37.749 0.391 0.818 1.00 84.31 213 ASP A N 1
ATOM 1626 C CA . ASP A 1 213 ? -36.930 1.395 1.503 1.00 84.31 213 ASP A CA 1
ATOM 1627 C C . ASP A 1 213 ? -36.438 0.899 2.869 1.00 84.31 213 ASP A C 1
ATOM 1629 O O . ASP A 1 213 ? -35.313 1.203 3.274 1.00 84.31 213 ASP A O 1
ATOM 1633 N N . LYS A 1 214 ? -37.223 0.053 3.551 1.00 83.88 214 LYS A N 1
ATOM 1634 C CA . LYS A 1 214 ? -36.789 -0.625 4.783 1.00 83.88 214 LYS A CA 1
ATOM 1635 C C . LYS A 1 214 ? -35.564 -1.503 4.559 1.00 83.88 214 LYS A C 1
ATOM 1637 O O . LYS A 1 214 ? -34.690 -1.537 5.423 1.00 83.88 214 LYS A O 1
ATOM 1642 N N . ALA A 1 215 ? -35.464 -2.177 3.413 1.00 78.31 215 ALA A N 1
ATOM 1643 C CA . ALA A 1 215 ? -34.295 -2.994 3.092 1.00 78.31 215 ALA A CA 1
ATOM 1644 C C . ALA A 1 215 ? -33.024 -2.139 2.933 1.00 78.31 215 ALA A C 1
ATOM 1646 O O . ALA A 1 215 ? -31.973 -2.484 3.477 1.00 78.31 215 ALA A O 1
ATOM 1647 N N . ARG A 1 216 ? -33.121 -0.983 2.259 1.00 79.88 216 ARG A N 1
ATOM 1648 C CA . ARG A 1 216 ? -31.997 -0.035 2.124 1.00 79.88 216 ARG A CA 1
ATOM 1649 C C . ARG A 1 216 ? -31.587 0.561 3.467 1.00 79.88 216 ARG A C 1
ATOM 1651 O O . ARG A 1 216 ? -30.400 0.607 3.784 1.00 79.88 216 ARG A O 1
ATOM 1658 N N . LEU A 1 217 ? -32.563 0.972 4.275 1.00 84.44 217 LEU A N 1
ATOM 1659 C CA . LEU A 1 217 ? -32.303 1.497 5.611 1.00 84.44 217 LEU A CA 1
ATOM 1660 C C . LEU A 1 217 ? -31.661 0.439 6.518 1.00 84.44 217 LEU A C 1
ATOM 1662 O O . LEU A 1 217 ? -30.743 0.756 7.267 1.00 84.44 217 LEU A O 1
ATOM 1666 N N . ALA A 1 218 ? -32.079 -0.826 6.420 1.00 81.12 218 ALA A N 1
ATOM 1667 C CA . ALA A 1 218 ? -31.460 -1.920 7.164 1.00 81.12 218 ALA A CA 1
ATOM 1668 C C . ALA A 1 218 ? -29.976 -2.107 6.801 1.00 81.12 218 ALA A C 1
ATOM 1670 O O . ALA A 1 218 ? -29.154 -2.316 7.691 1.00 81.12 218 ALA A O 1
ATOM 1671 N N . GLN A 1 219 ? -29.614 -1.980 5.519 1.00 73.81 219 GLN A N 1
ATOM 1672 C CA . GLN A 1 219 ? -28.213 -2.015 5.093 1.00 73.81 219 GLN A CA 1
ATOM 1673 C C . GLN A 1 219 ? -27.405 -0.860 5.706 1.00 73.81 219 GLN A C 1
ATOM 1675 O O . GLN A 1 219 ? -26.325 -1.100 6.240 1.00 73.81 219 GLN A O 1
ATOM 1680 N N . TYR A 1 220 ? -27.945 0.363 5.689 1.00 80.19 220 TYR A N 1
ATOM 1681 C CA . TYR A 1 220 ? -27.314 1.525 6.323 1.00 80.19 220 TYR A CA 1
ATOM 1682 C C . TYR A 1 220 ? -27.119 1.323 7.835 1.00 80.19 220 TYR A C 1
ATOM 1684 O O . TYR A 1 220 ? -26.022 1.511 8.354 1.00 80.19 220 TYR A O 1
ATOM 169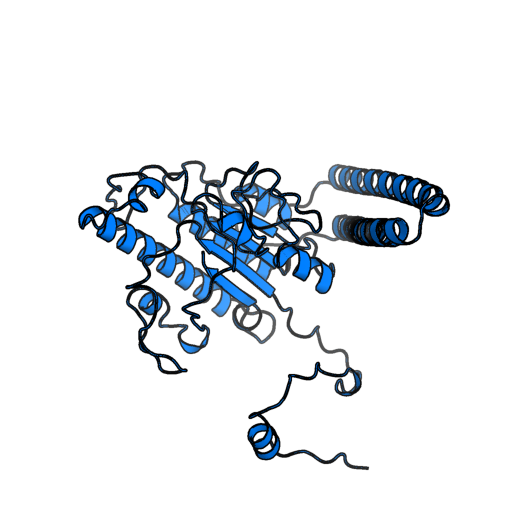2 N N . LEU A 1 221 ? -28.157 0.861 8.538 1.00 83.25 221 LEU A N 1
ATOM 1693 C CA . LEU A 1 221 ? -28.111 0.600 9.980 1.00 83.25 221 LEU A CA 1
ATOM 1694 C C . LEU A 1 221 ? -27.083 -0.474 10.357 1.00 83.25 221 LEU A C 1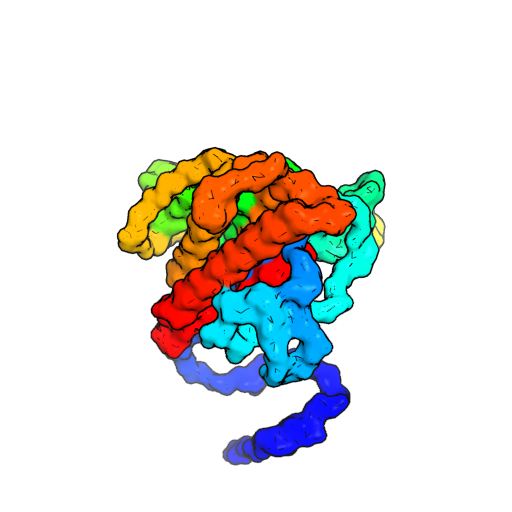
ATOM 1696 O O . LEU A 1 221 ? -26.445 -0.372 11.403 1.00 83.25 221 LEU A O 1
ATOM 1700 N N . ASN A 1 222 ? -26.897 -1.491 9.513 1.00 78.25 222 ASN A N 1
ATOM 1701 C CA . ASN A 1 222 ? -25.850 -2.487 9.728 1.00 78.25 222 ASN A CA 1
ATOM 1702 C C . ASN A 1 222 ? -24.452 -1.859 9.631 1.00 78.25 222 ASN A C 1
ATOM 1704 O O . ASN A 1 222 ? -23.619 -2.131 10.490 1.00 78.25 222 ASN A O 1
ATOM 1708 N N . SER A 1 223 ? -24.214 -0.970 8.663 1.00 76.81 223 SER A N 1
ATOM 1709 C CA . SER A 1 223 ? -22.947 -0.234 8.569 1.00 76.81 223 SER A CA 1
ATOM 1710 C C . SER A 1 223 ? -22.716 0.713 9.748 1.00 76.81 223 SER A C 1
ATOM 1712 O O . SER A 1 223 ? -21.587 0.825 10.216 1.00 76.81 223 SER A O 1
ATOM 1714 N N . VAL A 1 224 ? -23.764 1.339 10.297 1.00 82.25 224 VAL A N 1
ATOM 1715 C CA . VAL A 1 224 ? -23.637 2.152 11.523 1.00 82.25 224 VAL A CA 1
ATOM 1716 C C . VAL A 1 224 ? -23.200 1.295 12.716 1.00 82.25 224 VAL A C 1
ATOM 1718 O O . VAL A 1 224 ? -22.253 1.663 13.408 1.00 82.25 224 VAL A O 1
ATOM 1721 N N . ARG A 1 225 ? -23.808 0.118 12.914 1.00 80.06 225 ARG A N 1
ATOM 1722 C CA . ARG A 1 225 ? -23.422 -0.810 13.996 1.00 80.06 225 ARG A CA 1
ATOM 1723 C C . ARG A 1 225 ? -21.982 -1.304 13.877 1.00 80.06 225 ARG A C 1
ATOM 1725 O O . ARG A 1 225 ? -21.305 -1.475 14.888 1.00 80.06 225 ARG A O 1
ATOM 1732 N N . GLU A 1 226 ? -21.506 -1.539 12.653 1.00 78.25 226 GLU A N 1
ATOM 1733 C CA . GLU A 1 226 ? -20.100 -1.880 12.405 1.00 78.25 226 GLU A CA 1
ATOM 1734 C C . GLU A 1 226 ? -19.174 -0.762 12.924 1.00 78.25 226 GLU A C 1
ATOM 1736 O O . GLU A 1 226 ? -18.187 -1.049 13.601 1.00 78.25 226 GLU A O 1
ATOM 1741 N N . VAL A 1 227 ? -19.519 0.511 12.691 1.00 81.69 227 VAL A N 1
ATOM 1742 C CA . VAL A 1 227 ? -18.745 1.665 13.185 1.00 81.69 227 VAL A CA 1
ATOM 1743 C C . VAL A 1 227 ? -18.817 1.799 14.711 1.00 81.69 227 VAL A C 1
ATOM 1745 O O . VAL A 1 227 ? -17.802 2.095 15.341 1.00 81.69 227 VAL A O 1
ATOM 1748 N N . GLU A 1 228 ? -19.969 1.553 15.334 1.00 84.12 228 GLU A N 1
ATOM 1749 C CA . GLU A 1 228 ? -20.102 1.579 16.800 1.00 84.12 228 GLU A CA 1
ATOM 1750 C C . GLU A 1 228 ? -19.191 0.556 17.477 1.00 84.12 228 GLU A C 1
ATOM 1752 O O . GLU A 1 228 ? -18.425 0.908 18.380 1.00 84.12 228 GLU A O 1
ATOM 1757 N N . GLY A 1 229 ? -19.207 -0.689 16.985 1.00 82.94 229 GLY A N 1
ATOM 1758 C CA . GLY A 1 229 ? -18.284 -1.725 17.447 1.00 82.94 229 GLY A CA 1
ATOM 1759 C C . GLY A 1 229 ? -16.830 -1.274 17.301 1.00 82.94 229 GLY A C 1
ATOM 1760 O O . GLY A 1 229 ? -16.034 -1.423 18.231 1.00 82.94 229 GLY A O 1
ATOM 1761 N N . GLN A 1 230 ? -16.510 -0.609 16.184 1.00 83.44 230 GLN A N 1
ATOM 1762 C CA . GLN A 1 230 ? -15.172 -0.076 15.956 1.00 83.44 230 GLN A CA 1
ATOM 1763 C C . GLN A 1 230 ? -14.741 0.987 16.966 1.00 83.44 230 GLN A C 1
ATOM 1765 O O . GLN A 1 230 ? -13.586 0.971 17.405 1.00 83.44 230 GLN A O 1
ATOM 1770 N N . LEU A 1 231 ? -15.640 1.903 17.334 1.00 87.38 231 LEU A N 1
ATOM 1771 C CA . LEU A 1 231 ? -15.376 2.939 18.333 1.00 87.38 231 LEU A CA 1
ATOM 1772 C C . LEU A 1 231 ? -15.185 2.340 19.729 1.00 87.38 231 LEU A C 1
ATOM 1774 O O . LEU A 1 231 ? -14.280 2.763 20.455 1.00 87.38 231 LEU A O 1
ATOM 1778 N N . GLN A 1 232 ? -15.987 1.334 20.086 1.00 85.75 232 GLN A N 1
ATOM 1779 C CA . GLN A 1 232 ? -15.886 0.663 21.379 1.00 85.75 232 GLN A CA 1
ATOM 1780 C C . GLN A 1 232 ? -14.529 -0.024 21.548 1.00 85.75 232 GLN A C 1
ATOM 1782 O O . GLN A 1 232 ? -13.821 0.228 22.525 1.00 85.75 232 GLN A O 1
ATOM 1787 N 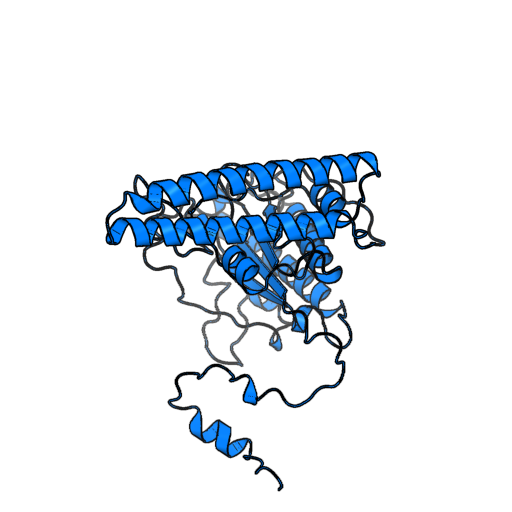N . THR A 1 233 ? -14.106 -0.837 20.584 1.00 86.44 233 THR A N 1
ATOM 1788 C CA . THR A 1 233 ? -12.801 -1.502 20.676 1.00 86.44 233 THR A CA 1
ATOM 1789 C C . THR A 1 233 ? -11.646 -0.508 20.560 1.00 86.44 233 THR A C 1
ATOM 1791 O O . THR A 1 233 ? -10.632 -0.674 21.237 1.00 86.44 233 THR A O 1
ATOM 1794 N N . ALA A 1 234 ? -11.779 0.568 19.771 1.00 87.62 234 ALA A N 1
ATOM 1795 C CA . ALA A 1 234 ? -10.774 1.633 19.743 1.00 87.62 234 ALA A CA 1
ATOM 1796 C C . ALA A 1 234 ? -10.562 2.241 21.140 1.00 87.62 234 ALA A C 1
ATOM 1798 O O . ALA A 1 234 ? -9.419 2.428 21.559 1.00 87.62 234 ALA A O 1
ATOM 1799 N N . ARG A 1 235 ? -11.644 2.470 21.897 1.00 88.81 235 ARG A N 1
ATOM 1800 C CA . ARG A 1 235 ? -11.582 2.951 23.287 1.00 88.81 235 ARG A CA 1
ATOM 1801 C C . ARG A 1 235 ? -10.844 1.970 24.197 1.00 88.81 235 ARG A C 1
ATOM 1803 O O . ARG A 1 235 ? -9.992 2.388 24.978 1.00 88.81 235 ARG A O 1
ATOM 1810 N N . GLU A 1 236 ? -11.126 0.675 24.080 1.00 90.50 236 GLU A N 1
ATOM 1811 C CA . GLU A 1 236 ? -10.417 -0.361 24.844 1.00 90.50 236 GLU A CA 1
ATOM 1812 C C . GLU A 1 236 ? -8.919 -0.389 24.525 1.00 90.50 236 GLU A C 1
ATOM 1814 O O . GLU A 1 236 ? -8.087 -0.564 25.417 1.00 90.50 236 GLU A O 1
ATOM 1819 N N . TRP A 1 237 ? -8.555 -0.191 23.257 1.00 91.19 237 TRP A N 1
ATOM 1820 C CA . TRP A 1 237 ? -7.158 -0.123 22.856 1.00 91.19 237 TRP A CA 1
ATOM 1821 C C . TRP A 1 237 ? -6.457 1.123 23.387 1.00 91.19 237 TRP A C 1
ATOM 1823 O O . TRP A 1 237 ? -5.301 1.007 23.787 1.00 91.19 237 TRP A O 1
ATOM 1833 N N . GLU A 1 238 ? -7.099 2.290 23.458 1.00 90.06 238 GLU A N 1
ATOM 1834 C CA . GLU A 1 238 ? -6.477 3.503 24.025 1.00 90.06 238 GLU A CA 1
ATOM 1835 C C . GLU A 1 238 ? -5.971 3.313 25.465 1.00 90.06 238 GLU A C 1
ATOM 1837 O O . GLU A 1 238 ? -4.973 3.920 25.854 1.00 90.06 238 GLU A O 1
ATOM 1842 N N . LEU A 1 239 ? -6.603 2.418 26.231 1.00 88.62 239 LEU A N 1
ATOM 1843 C CA . LEU A 1 239 ? -6.192 2.067 27.594 1.00 88.62 239 LEU A CA 1
ATOM 1844 C C . LEU A 1 239 ? -5.067 1.024 27.654 1.00 88.62 239 LEU A C 1
ATOM 1846 O O . LEU A 1 239 ? -4.401 0.890 28.681 1.00 88.62 239 LEU A O 1
ATOM 1850 N N . LYS A 1 240 ? -4.840 0.277 26.572 1.00 90.44 240 LYS A N 1
ATOM 1851 C CA . LYS A 1 240 ? -3.742 -0.690 26.476 1.00 90.44 240 LYS A CA 1
ATOM 1852 C C . LYS A 1 240 ? -2.445 0.041 26.113 1.00 90.44 240 LYS A C 1
ATOM 1854 O O . LYS A 1 240 ? -2.491 0.985 25.320 1.00 90.44 240 LYS A O 1
ATOM 1859 N N . PRO A 1 241 ? -1.278 -0.402 26.604 1.00 90.31 241 PRO A N 1
ATOM 1860 C CA . PRO A 1 241 ? -0.007 0.137 26.141 1.00 90.31 241 PRO A CA 1
ATOM 1861 C C . PRO A 1 241 ? 0.188 -0.140 24.643 1.00 90.31 241 PRO A C 1
ATOM 1863 O O . PRO A 1 241 ? -0.292 -1.142 24.099 1.00 90.31 241 PRO A O 1
ATOM 1866 N N . LYS A 1 242 ? 0.877 0.769 23.957 1.00 93.06 242 LYS A N 1
ATOM 1867 C CA . LYS A 1 242 ? 1.389 0.529 22.604 1.00 93.06 242 LYS A CA 1
ATOM 1868 C C . LYS A 1 242 ? 2.581 -0.439 22.637 1.00 93.06 242 LYS A C 1
ATOM 1870 O O . LYS A 1 242 ? 3.270 -0.499 23.657 1.00 93.06 242 LYS A O 1
ATOM 1875 N N . PRO A 1 243 ? 2.823 -1.202 21.554 1.00 91.81 243 PRO A N 1
ATOM 1876 C CA . PRO A 1 243 ? 4.010 -2.043 21.461 1.00 91.81 243 PRO A CA 1
ATOM 1877 C C . PRO A 1 243 ? 5.287 -1.201 21.582 1.00 91.81 243 PRO A C 1
ATOM 1879 O O . PRO A 1 243 ? 5.301 -0.015 21.252 1.00 91.81 243 PRO A O 1
ATOM 1882 N N . ALA A 1 244 ? 6.363 -1.823 22.054 1.00 87.56 244 ALA A N 1
ATOM 1883 C CA . ALA A 1 244 ? 7.689 -1.218 22.068 1.00 87.56 244 ALA A CA 1
ATOM 1884 C C . ALA A 1 244 ? 8.469 -1.628 20.812 1.00 87.56 244 ALA A C 1
ATOM 1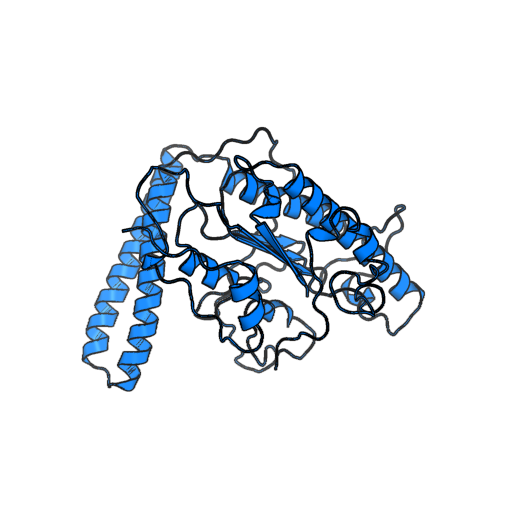886 O O . ALA A 1 244 ? 8.265 -2.711 20.267 1.00 87.56 244 ALA A O 1
ATOM 1887 N N . THR A 1 245 ? 9.391 -0.774 20.377 1.00 89.06 245 THR A N 1
ATOM 1888 C CA . THR A 1 245 ? 10.345 -1.083 19.309 1.00 89.06 245 THR A CA 1
ATOM 1889 C C . THR A 1 245 ? 11.709 -0.503 19.656 1.00 89.06 245 THR A C 1
ATOM 1891 O O . THR A 1 245 ? 11.799 0.560 20.268 1.00 89.06 245 THR A O 1
ATOM 1894 N N . ASN A 1 246 ? 12.769 -1.200 19.249 1.00 87.69 246 ASN A N 1
ATOM 1895 C CA . ASN A 1 246 ? 14.145 -0.714 19.367 1.00 87.69 246 ASN A CA 1
ATOM 1896 C C . ASN A 1 246 ? 14.550 0.165 18.173 1.00 87.69 246 ASN A C 1
ATOM 1898 O O . ASN A 1 246 ? 15.656 0.702 18.149 1.00 87.69 246 ASN A O 1
ATOM 1902 N N . GLN A 1 247 ? 13.686 0.287 17.161 1.00 90.12 247 GLN A N 1
ATOM 1903 C CA . GLN A 1 247 ? 13.951 1.140 16.010 1.00 90.12 247 GLN A CA 1
ATOM 1904 C C . GLN A 1 247 ? 13.736 2.608 16.378 1.00 90.12 247 GLN A C 1
ATOM 1906 O O . GLN A 1 247 ? 12.760 2.962 17.039 1.00 90.12 247 GLN A O 1
ATOM 1911 N N . ALA A 1 248 ? 14.646 3.473 15.933 1.00 93.31 248 ALA A N 1
ATOM 1912 C CA . ALA A 1 248 ? 14.472 4.910 16.070 1.00 93.31 248 ALA A CA 1
ATOM 1913 C C . ALA A 1 248 ? 13.332 5.403 15.166 1.00 93.31 248 ALA A C 1
ATOM 1915 O O . ALA A 1 248 ? 13.097 4.857 14.086 1.00 93.31 248 ALA A O 1
ATOM 1916 N N . MET A 1 249 ? 12.654 6.470 15.593 1.00 95.81 249 MET A N 1
ATOM 1917 C CA . MET A 1 249 ? 11.668 7.141 14.750 1.00 95.81 249 MET A CA 1
ATOM 1918 C C . MET A 1 249 ? 12.353 7.641 13.467 1.00 95.81 249 MET A C 1
ATOM 1920 O O . MET A 1 249 ? 13.354 8.357 13.567 1.00 95.81 249 MET A O 1
ATOM 1924 N N . PRO A 1 250 ? 11.841 7.297 12.274 1.00 95.50 250 PRO A N 1
ATOM 1925 C CA . PRO A 1 250 ? 12.457 7.728 11.030 1.00 95.50 250 PRO A CA 1
ATOM 1926 C C . PRO A 1 250 ? 12.266 9.229 10.803 1.00 95.50 250 PRO A C 1
ATOM 1928 O O . PRO A 1 250 ? 11.270 9.820 11.230 1.00 95.50 250 PRO A O 1
ATOM 1931 N N . ALA A 1 251 ? 13.209 9.830 10.077 1.00 96.44 251 ALA A N 1
ATOM 1932 C CA . ALA A 1 251 ? 13.028 11.153 9.498 1.00 96.44 251 ALA A CA 1
ATOM 1933 C C . ALA A 1 251 ? 12.147 11.056 8.247 1.00 96.44 251 ALA A C 1
ATOM 1935 O O . ALA A 1 251 ? 12.284 10.126 7.448 1.00 96.44 251 ALA A O 1
ATOM 1936 N N . ASP A 1 252 ? 11.260 12.030 8.068 1.00 95.38 252 ASP A N 1
ATOM 1937 C CA . ASP A 1 252 ? 10.418 12.082 6.883 1.00 95.38 252 ASP A CA 1
ATOM 1938 C C . ASP A 1 252 ? 11.211 12.554 5.670 1.00 95.38 252 ASP A C 1
ATOM 1940 O O . ASP A 1 252 ? 11.997 13.502 5.726 1.00 95.38 252 ASP A O 1
ATOM 1944 N N . ILE A 1 253 ? 10.960 11.908 4.538 1.00 95.38 253 ILE A N 1
ATOM 1945 C CA . ILE A 1 253 ? 11.462 12.355 3.248 1.00 95.38 253 ILE A CA 1
ATOM 1946 C C . ILE A 1 253 ? 10.341 13.175 2.616 1.00 95.38 253 ILE A C 1
ATOM 1948 O O . ILE A 1 253 ? 9.271 12.642 2.340 1.00 95.38 253 ILE A O 1
ATOM 1952 N N . HIS A 1 254 ? 10.557 14.469 2.378 1.00 93.62 254 HIS A N 1
ATOM 1953 C CA . HIS A 1 254 ? 9.547 15.328 1.744 1.00 93.62 254 HIS A CA 1
ATOM 1954 C C . HIS A 1 254 ? 9.752 15.462 0.234 1.00 93.62 254 HIS A C 1
ATOM 1956 O O . HIS A 1 254 ? 8.772 15.512 -0.511 1.00 93.62 254 HIS A O 1
ATOM 1962 N N . ASP A 1 255 ? 11.002 15.420 -0.236 1.00 94.56 255 ASP A N 1
ATOM 1963 C CA . ASP A 1 255 ? 11.319 15.515 -1.661 1.00 94.56 255 ASP A CA 1
ATOM 1964 C C . ASP A 1 255 ? 10.695 14.345 -2.441 1.00 94.56 255 ASP A C 1
ATOM 1966 O O . ASP A 1 255 ? 10.916 13.171 -2.135 1.00 94.56 255 ASP A O 1
ATOM 1970 N N . LYS A 1 256 ? 9.852 14.651 -3.433 1.00 93.88 256 LYS A N 1
ATOM 1971 C CA . LYS A 1 256 ? 9.191 13.644 -4.278 1.00 93.88 256 LYS A CA 1
ATOM 1972 C C . LYS A 1 256 ? 10.164 12.944 -5.231 1.00 93.88 256 LYS A C 1
ATOM 1974 O O . LYS A 1 256 ? 9.859 11.831 -5.649 1.00 93.88 256 LYS A O 1
ATOM 1979 N N . LYS A 1 257 ? 11.330 13.541 -5.518 1.00 93.81 257 LYS A N 1
ATOM 1980 C CA . LYS A 1 257 ? 12.398 12.950 -6.347 1.00 93.81 257 LYS A CA 1
ATOM 1981 C C . LYS A 1 257 ? 13.022 11.711 -5.708 1.00 93.81 257 LYS A C 1
ATOM 1983 O O . LYS A 1 257 ? 13.491 10.821 -6.411 1.00 93.81 257 LYS A O 1
ATOM 1988 N N . LEU A 1 258 ? 12.996 11.630 -4.377 1.00 94.12 258 LEU A N 1
ATOM 1989 C CA . LEU A 1 258 ? 13.489 10.495 -3.591 1.00 94.12 258 LEU A CA 1
ATOM 1990 C C . LEU A 1 258 ? 12.432 9.380 -3.489 1.00 94.12 258 LEU A C 1
ATOM 1992 O O . LEU A 1 258 ? 12.147 8.852 -2.413 1.00 94.12 258 LEU A O 1
ATOM 1996 N N . PHE A 1 259 ? 11.806 9.060 -4.624 1.00 95.19 259 PHE A N 1
ATOM 1997 C CA . PHE A 1 259 ? 10.672 8.142 -4.726 1.00 95.19 259 PHE A CA 1
ATOM 1998 C C . PHE A 1 259 ? 10.994 6.750 -4.170 1.00 95.19 259 PHE A C 1
ATOM 2000 O O . PHE A 1 259 ? 10.251 6.232 -3.339 1.00 95.19 259 PHE A O 1
ATOM 2007 N N . PHE A 1 260 ? 12.130 6.163 -4.559 1.00 95.88 260 PHE A N 1
ATOM 2008 C CA . PHE A 1 260 ? 12.510 4.824 -4.100 1.00 95.88 260 PHE A CA 1
ATOM 2009 C C . PHE A 1 260 ? 12.874 4.790 -2.615 1.00 95.88 260 PHE A C 1
ATOM 2011 O O . PHE A 1 260 ? 12.521 3.834 -1.935 1.00 95.88 260 PHE A O 1
ATOM 2018 N N . GLN A 1 261 ? 13.526 5.832 -2.091 1.00 96.06 261 GLN A N 1
ATOM 2019 C CA . GLN A 1 261 ? 13.849 5.934 -0.665 1.00 96.06 261 GLN A CA 1
ATOM 2020 C C . GLN A 1 261 ? 12.574 6.062 0.174 1.00 96.06 261 GLN A C 1
ATOM 2022 O O . GLN A 1 261 ? 12.444 5.411 1.207 1.00 96.06 261 GLN A O 1
ATOM 2027 N N . LYS A 1 262 ? 11.600 6.855 -0.291 1.00 96.50 262 LYS A N 1
ATOM 2028 C CA . LYS A 1 262 ? 10.268 6.935 0.323 1.00 96.50 262 LYS A CA 1
ATOM 2029 C C . LYS A 1 262 ? 9.544 5.598 0.286 1.00 96.50 262 LYS A C 1
ATOM 2031 O O . LYS A 1 262 ? 8.972 5.189 1.292 1.00 96.50 262 LYS A O 1
ATOM 2036 N N . PHE A 1 263 ? 9.571 4.916 -0.857 1.00 97.69 263 PHE A N 1
ATOM 2037 C CA . PHE A 1 263 ? 8.924 3.620 -0.999 1.00 97.69 263 PHE A CA 1
ATOM 2038 C C . PHE A 1 263 ? 9.544 2.582 -0.055 1.00 97.69 263 PHE A C 1
ATOM 2040 O O . PHE A 1 263 ? 8.823 1.935 0.700 1.00 97.69 263 PHE A O 1
ATOM 2047 N N . GLU A 1 264 ? 10.874 2.494 -0.001 1.00 97.94 264 GLU A N 1
ATOM 2048 C CA . GLU A 1 264 ? 11.591 1.636 0.947 1.00 97.94 264 GLU A CA 1
ATOM 2049 C C . GLU A 1 264 ? 11.262 1.972 2.408 1.00 97.94 264 GLU A C 1
ATOM 2051 O O . GLU A 1 264 ? 11.051 1.075 3.231 1.00 97.94 264 GLU A O 1
ATOM 2056 N N . LEU A 1 265 ? 11.171 3.262 2.739 1.00 98.25 265 LEU A N 1
ATOM 2057 C CA . LEU A 1 265 ? 10.807 3.717 4.075 1.00 98.25 265 LEU A CA 1
ATOM 2058 C C . LEU A 1 265 ? 9.385 3.275 4.453 1.00 98.25 265 LEU A C 1
ATOM 2060 O O . LEU A 1 265 ? 9.187 2.714 5.529 1.00 98.25 265 LEU A O 1
ATOM 2064 N N . MET A 1 266 ? 8.407 3.440 3.562 1.00 98.50 266 MET A N 1
ATOM 2065 C CA . MET A 1 266 ? 7.029 3.007 3.820 1.00 98.50 266 MET A CA 1
ATOM 2066 C C . MET A 1 266 ? 6.888 1.480 3.873 1.00 98.50 266 MET A C 1
ATOM 2068 O O . MET A 1 266 ? 6.137 0.973 4.704 1.00 98.50 266 MET A O 1
ATOM 2072 N N . LEU A 1 267 ? 7.661 0.726 3.080 1.00 98.69 267 LEU A N 1
ATOM 2073 C CA . LEU A 1 267 ? 7.750 -0.737 3.205 1.00 98.69 267 LEU A CA 1
ATOM 2074 C C . LEU A 1 267 ? 8.346 -1.158 4.555 1.00 98.69 267 LEU A C 1
ATOM 2076 O O . LEU A 1 267 ? 7.891 -2.129 5.158 1.00 98.69 267 LEU A O 1
ATOM 2080 N N . SER A 1 268 ? 9.333 -0.411 5.057 1.00 98.00 268 SER A N 1
ATOM 2081 C CA . SER A 1 268 ? 9.911 -0.628 6.390 1.00 98.00 268 SER A CA 1
ATOM 2082 C C . SER A 1 268 ? 8.870 -0.411 7.488 1.00 98.00 268 SER A C 1
ATOM 2084 O O . SER A 1 268 ? 8.766 -1.217 8.410 1.00 98.00 268 SER A O 1
ATOM 2086 N N . MET A 1 269 ? 8.053 0.637 7.361 1.00 98.50 269 MET A N 1
ATOM 2087 C CA . MET A 1 269 ? 6.954 0.898 8.288 1.00 98.50 269 MET A CA 1
ATOM 2088 C C . MET A 1 269 ? 5.851 -0.164 8.217 1.00 98.50 269 MET A C 1
ATOM 2090 O O . MET A 1 269 ? 5.323 -0.555 9.255 1.00 98.50 269 MET A O 1
ATOM 2094 N N . ALA A 1 270 ? 5.520 -0.652 7.018 1.00 98.62 270 ALA A N 1
ATOM 2095 C CA . ALA A 1 270 ? 4.575 -1.749 6.835 1.00 98.62 270 ALA A CA 1
ATOM 2096 C C . ALA A 1 270 ? 5.070 -3.034 7.519 1.00 98.62 270 ALA A C 1
ATOM 2098 O O . ALA A 1 270 ? 4.322 -3.652 8.271 1.00 98.62 270 ALA A O 1
ATOM 2099 N N . HIS A 1 271 ? 6.341 -3.399 7.317 1.00 98.06 271 HIS A N 1
ATOM 2100 C CA . HIS A 1 271 ? 6.971 -4.539 7.993 1.00 98.06 271 HIS A CA 1
ATOM 2101 C C . HIS A 1 271 ? 6.908 -4.401 9.521 1.00 98.06 271 HIS A C 1
ATOM 2103 O O . HIS A 1 271 ? 6.411 -5.313 10.177 1.00 98.06 271 HIS A O 1
ATOM 2109 N N . LEU A 1 272 ? 7.284 -3.242 10.072 1.00 96.88 272 LEU A N 1
ATOM 2110 C CA . LEU A 1 272 ? 7.183 -2.951 11.508 1.00 96.88 272 LEU A CA 1
ATOM 2111 C C . LEU A 1 272 ? 5.757 -3.097 12.052 1.00 96.88 272 LEU A C 1
ATOM 2113 O O . LEU A 1 272 ? 5.552 -3.606 13.156 1.00 96.88 272 LEU A O 1
ATOM 2117 N N . ALA A 1 273 ? 4.763 -2.629 11.298 1.00 97.44 273 ALA A N 1
ATOM 2118 C CA . ALA A 1 273 ? 3.368 -2.702 11.708 1.00 97.44 273 ALA A CA 1
ATOM 2119 C C . ALA A 1 273 ? 2.878 -4.152 11.834 1.00 97.44 273 ALA A C 1
ATOM 2121 O O . ALA A 1 273 ? 2.145 -4.469 12.772 1.00 97.44 273 ALA A O 1
ATOM 2122 N N . LEU A 1 274 ? 3.314 -5.015 10.910 1.00 96.75 274 LEU A N 1
ATOM 2123 C CA . LEU A 1 274 ? 2.999 -6.443 10.894 1.00 96.75 274 LEU A CA 1
ATOM 2124 C C . LEU A 1 274 ? 3.780 -7.216 11.966 1.00 96.75 274 LEU A C 1
ATOM 2126 O O . LEU A 1 274 ? 3.193 -8.023 12.680 1.00 96.75 274 LEU A O 1
ATOM 2130 N N . GLU A 1 275 ? 5.081 -6.942 12.104 1.00 94.50 275 GLU A N 1
ATOM 2131 C CA . GLU A 1 275 ? 5.972 -7.571 13.092 1.00 94.50 275 GLU A CA 1
ATOM 2132 C C . GLU A 1 275 ? 5.503 -7.321 14.530 1.00 94.50 275 GLU A C 1
ATOM 2134 O O . GLU A 1 275 ? 5.559 -8.212 15.373 1.00 94.50 275 GLU A O 1
ATOM 2139 N N . THR A 1 276 ? 5.001 -6.119 14.810 1.00 93.94 276 THR A N 1
ATOM 2140 C CA . THR A 1 276 ? 4.551 -5.726 16.155 1.00 93.94 276 THR A CA 1
ATOM 2141 C C . THR A 1 276 ? 3.072 -6.012 16.421 1.00 93.94 276 THR A C 1
ATOM 2143 O O . THR A 1 276 ? 2.555 -5.611 17.463 1.00 93.94 276 THR A O 1
ATOM 2146 N N . ASP A 1 277 ? 2.381 -6.664 15.477 1.00 93.50 277 ASP A N 1
ATOM 2147 C CA . ASP A 1 277 ? 0.925 -6.888 15.472 1.00 93.50 277 ASP A CA 1
ATOM 2148 C C . ASP A 1 277 ? 0.121 -5.595 15.744 1.00 93.50 277 ASP A C 1
ATOM 2150 O O . ASP A 1 277 ? -0.969 -5.608 16.319 1.00 93.50 277 ASP A O 1
ATOM 2154 N N . SER A 1 278 ? 0.654 -4.441 15.317 1.00 94.25 278 SER A N 1
ATOM 2155 C CA . SER A 1 278 ? -0.044 -3.150 15.400 1.00 94.25 278 SER A CA 1
ATOM 2156 C C . SER A 1 278 ? -1.294 -3.152 14.511 1.00 94.25 278 SER A C 1
ATOM 2158 O O . SER A 1 278 ? -2.327 -2.577 14.868 1.00 94.25 278 SER A O 1
ATOM 2160 N N . THR A 1 279 ? -1.192 -3.823 13.362 1.00 95.50 279 THR A N 1
ATOM 2161 C CA . THR A 1 279 ? -2.281 -4.169 12.443 1.00 95.50 279 THR A CA 1
ATOM 2162 C C . THR A 1 279 ? -1.975 -5.512 11.785 1.00 95.50 279 THR A C 1
ATOM 2164 O O . THR A 1 279 ? -0.809 -5.889 11.658 1.00 95.50 279 THR A O 1
ATOM 2167 N N . ARG A 1 280 ? -3.005 -6.197 11.285 1.00 96.31 280 ARG A N 1
ATOM 2168 C CA . ARG A 1 280 ? -2.843 -7.354 10.386 1.00 96.31 280 ARG A CA 1
ATOM 2169 C C . ARG A 1 280 ? -3.037 -7.016 8.916 1.00 96.31 280 ARG A C 1
ATOM 2171 O O . ARG A 1 280 ? -2.739 -7.846 8.064 1.00 96.31 280 ARG A O 1
ATOM 2178 N N . ILE A 1 281 ? -3.526 -5.816 8.615 1.00 97.69 281 ILE A N 1
ATOM 2179 C CA . ILE A 1 281 ? -3.819 -5.369 7.256 1.00 97.69 281 ILE A CA 1
ATOM 2180 C C . ILE A 1 281 ? -3.080 -4.061 6.996 1.00 97.69 281 ILE A C 1
ATOM 2182 O O . ILE A 1 281 ? -3.260 -3.078 7.723 1.00 97.69 281 ILE A O 1
ATOM 2186 N N . VAL A 1 282 ? -2.276 -4.052 5.939 1.00 98.56 282 VAL A N 1
ATOM 2187 C CA . VAL A 1 282 ? -1.619 -2.864 5.401 1.00 98.56 282 VAL A CA 1
ATOM 2188 C C . VAL A 1 282 ? -1.933 -2.754 3.911 1.00 98.56 282 VAL A C 1
ATOM 2190 O O . VAL A 1 282 ? -1.748 -3.707 3.155 1.00 98.56 282 VAL A O 1
ATOM 2193 N N . THR A 1 283 ? -2.374 -1.581 3.477 1.00 98.31 283 THR A N 1
ATOM 2194 C CA . THR A 1 283 ? -2.456 -1.208 2.061 1.00 98.31 283 THR A CA 1
ATOM 2195 C C . THR A 1 283 ? -1.445 -0.110 1.782 1.00 98.31 283 THR A C 1
ATOM 2197 O O . THR A 1 283 ? -1.243 0.774 2.607 1.00 98.31 283 THR A O 1
ATOM 2200 N N . LEU A 1 284 ? -0.776 -0.173 0.636 1.00 98.38 284 LEU A N 1
ATOM 2201 C CA . LEU A 1 284 ? 0.246 0.782 0.232 1.00 98.38 284 LEU A CA 1
ATOM 2202 C C . LEU A 1 284 ? 0.036 1.172 -1.229 1.00 98.38 284 LEU A C 1
ATOM 2204 O O . LEU A 1 284 ? 0.260 0.373 -2.139 1.00 98.38 284 LEU A O 1
ATOM 2208 N N . MET A 1 285 ? -0.373 2.417 -1.453 1.00 97.06 285 MET A N 1
ATOM 2209 C CA . MET A 1 285 ? -0.429 3.004 -2.786 1.00 97.06 285 MET A CA 1
ATOM 2210 C C . MET A 1 285 ? 0.911 3.647 -3.125 1.00 97.06 285 MET A C 1
ATOM 2212 O O . MET A 1 285 ? 1.309 4.651 -2.530 1.00 97.06 285 MET A O 1
ATOM 2216 N N . VAL A 1 286 ? 1.605 3.085 -4.102 1.00 96.56 286 VAL A N 1
ATOM 2217 C CA . VAL A 1 286 ? 2.832 3.657 -4.642 1.00 96.56 286 VAL A CA 1
ATOM 2218 C C . VAL A 1 286 ? 2.436 4.570 -5.795 1.00 96.56 286 VAL A C 1
ATOM 2220 O O . VAL A 1 286 ? 2.160 4.095 -6.893 1.00 96.56 286 VAL A O 1
ATOM 2223 N N . ASP A 1 287 ? 2.350 5.874 -5.525 1.00 94.62 287 ASP A N 1
ATOM 2224 C CA . ASP A 1 287 ? 1.859 6.858 -6.485 1.00 94.62 287 ASP A CA 1
ATOM 2225 C C . ASP A 1 287 ? 3.007 7.575 -7.200 1.00 94.62 287 ASP A C 1
ATOM 2227 O O . ASP A 1 287 ? 3.557 8.580 -6.745 1.00 94.62 287 ASP A O 1
ATOM 2231 N N . ALA A 1 288 ? 3.375 7.047 -8.359 1.00 93.19 288 ALA A N 1
ATOM 2232 C CA . ALA A 1 288 ? 4.395 7.615 -9.219 1.00 93.19 288 ALA A CA 1
ATOM 2233 C C . ALA A 1 288 ? 3.887 8.796 -10.071 1.00 93.19 288 ALA A C 1
ATOM 2235 O O . ALA A 1 288 ? 4.691 9.459 -10.724 1.00 93.19 288 ALA A O 1
ATOM 2236 N N . PHE A 1 289 ? 2.581 9.097 -10.069 1.00 91.31 289 PHE A N 1
ATOM 2237 C CA . PHE A 1 289 ? 1.981 10.053 -11.008 1.00 91.31 289 PHE A CA 1
ATOM 2238 C C . PHE A 1 289 ? 2.602 11.455 -10.903 1.00 91.31 289 PHE A C 1
ATOM 2240 O O . PHE A 1 289 ? 3.060 12.023 -11.890 1.00 91.31 289 PHE A O 1
ATOM 2247 N N . ALA A 1 290 ? 2.686 11.996 -9.687 1.00 90.94 290 ALA A N 1
ATOM 2248 C CA . ALA A 1 290 ? 3.261 13.315 -9.418 1.00 90.94 290 ALA A CA 1
ATOM 2249 C C . ALA A 1 290 ? 4.745 13.248 -9.003 1.00 90.94 290 ALA A C 1
ATOM 2251 O O . ALA A 1 290 ? 5.212 14.088 -8.225 1.00 90.94 290 ALA A O 1
ATOM 2252 N N . THR A 1 291 ? 5.480 12.237 -9.478 1.00 94.69 291 THR A N 1
ATOM 2253 C CA . THR A 1 291 ? 6.922 12.105 -9.245 1.00 94.69 291 THR A CA 1
ATOM 2254 C C . THR A 1 291 ? 7.690 12.870 -10.334 1.00 94.69 291 THR A C 1
ATOM 2256 O O . THR A 1 291 ? 7.645 12.469 -11.501 1.00 94.69 291 THR A O 1
ATOM 2259 N N . PRO A 1 292 ? 8.387 13.973 -9.986 1.00 96.31 292 PRO A N 1
ATOM 2260 C CA . PRO A 1 292 ? 9.213 14.733 -10.929 1.00 96.31 292 PRO A CA 1
ATOM 2261 C C . PRO A 1 292 ? 10.451 13.927 -11.350 1.00 96.31 292 PRO A C 1
ATOM 2263 O O . PRO A 1 292 ? 10.601 12.780 -10.943 1.00 96.31 292 PRO A O 1
ATOM 2266 N N . VAL A 1 293 ? 11.355 14.534 -12.127 1.00 96.06 293 VAL A N 1
ATOM 2267 C CA . VAL A 1 293 ? 12.663 13.943 -12.464 1.00 96.06 293 VAL A CA 1
ATOM 2268 C C . VAL A 1 293 ? 13.326 13.357 -11.218 1.00 96.06 293 VAL A C 1
ATOM 2270 O O . VAL A 1 293 ? 13.586 14.077 -10.251 1.00 96.06 293 VAL A O 1
ATOM 2273 N N . PHE A 1 294 ? 13.572 12.053 -11.245 1.00 93.81 294 PHE A N 1
ATOM 2274 C CA . PHE A 1 294 ? 14.002 11.266 -10.097 1.00 93.81 294 PHE A CA 1
ATOM 2275 C C . PHE A 1 294 ? 15.302 10.533 -10.408 1.00 93.81 294 PHE A C 1
ATOM 2277 O O . PHE A 1 294 ? 15.753 10.478 -11.550 1.00 93.81 294 PHE A O 1
ATOM 2284 N N . ASN A 1 295 ? 15.935 10.005 -9.367 1.00 89.06 295 ASN A N 1
ATOM 2285 C CA . ASN A 1 295 ? 17.225 9.350 -9.502 1.00 89.06 295 ASN A CA 1
ATOM 2286 C C . ASN A 1 295 ? 17.056 7.854 -9.797 1.00 89.06 295 ASN A C 1
ATOM 2288 O O . ASN A 1 295 ? 16.351 7.150 -9.066 1.00 89.06 295 ASN A O 1
ATOM 2292 N N . LEU A 1 296 ? 17.722 7.381 -10.848 1.00 85.19 296 LEU A N 1
ATOM 2293 C CA . LEU A 1 296 ? 17.886 5.965 -11.157 1.00 85.19 296 LEU A CA 1
ATOM 2294 C C . LEU A 1 296 ? 19.221 5.449 -10.602 1.00 85.19 296 LEU A C 1
ATOM 2296 O O . LEU A 1 296 ? 20.012 6.169 -9.988 1.00 85.19 296 LEU A O 1
ATOM 2300 N N . ARG A 1 297 ? 19.476 4.152 -10.782 1.00 69.38 297 ARG A N 1
ATOM 2301 C CA . ARG A 1 297 ? 20.741 3.532 -10.379 1.00 69.38 297 ARG A CA 1
ATOM 2302 C C . ARG A 1 297 ? 21.920 4.242 -11.069 1.00 69.38 297 ARG A C 1
ATOM 2304 O O . ARG A 1 297 ? 21.808 4.652 -12.213 1.00 69.38 297 ARG A O 1
ATOM 2311 N N . ASN A 1 298 ? 23.049 4.358 -10.365 1.00 65.31 298 ASN A N 1
ATOM 2312 C CA . ASN A 1 298 ? 24.262 5.089 -10.784 1.00 65.31 298 ASN A CA 1
ATOM 2313 C C . ASN A 1 298 ? 24.163 6.624 -10.747 1.00 65.31 298 ASN A C 1
ATOM 2315 O O . ASN A 1 298 ? 24.977 7.298 -11.365 1.00 65.31 298 ASN A O 1
ATOM 2319 N N . GLN A 1 299 ? 23.223 7.179 -9.974 1.00 64.19 299 GLN A N 1
ATOM 2320 C CA . GLN A 1 299 ? 23.055 8.626 -9.780 1.00 64.19 299 GLN A CA 1
ATOM 2321 C C . GLN A 1 299 ? 22.641 9.407 -11.036 1.00 64.19 299 GLN A C 1
ATOM 2323 O O . GLN A 1 299 ? 22.592 10.636 -10.992 1.00 64.19 299 GLN A O 1
ATOM 2328 N N . GLU A 1 300 ? 22.264 8.729 -12.116 1.00 81.25 300 GLU A N 1
ATOM 2329 C CA . GLU A 1 300 ? 21.690 9.382 -13.285 1.00 81.25 300 GLU A CA 1
ATOM 2330 C C . GLU A 1 300 ? 20.247 9.799 -12.987 1.00 81.25 300 GLU A C 1
ATOM 2332 O O . GLU A 1 300 ? 19.430 9.025 -12.481 1.00 81.25 300 GLU A O 1
ATOM 2337 N N . ASN A 1 301 ? 19.937 11.060 -13.271 1.00 91.12 301 ASN A N 1
ATOM 2338 C CA . ASN A 1 301 ? 18.571 11.550 -13.201 1.00 91.12 301 ASN A CA 1
ATOM 2339 C C . ASN A 1 301 ? 17.812 11.128 -14.454 1.00 91.12 301 ASN A C 1
ATOM 2341 O O . ASN A 1 301 ? 18.370 11.109 -15.553 1.00 91.12 301 ASN A O 1
ATOM 2345 N N . THR A 1 302 ? 16.523 10.853 -14.298 1.00 95.31 302 THR A N 1
ATOM 2346 C CA . THR A 1 302 ? 15.652 10.642 -15.444 1.00 95.31 302 THR A CA 1
ATOM 2347 C C . THR A 1 302 ? 15.554 11.892 -16.313 1.00 95.31 302 THR A C 1
ATOM 2349 O O . THR A 1 302 ? 15.674 13.029 -15.861 1.00 95.31 302 THR A O 1
ATOM 2352 N N . THR A 1 303 ? 15.299 11.676 -17.594 1.00 94.62 303 THR A N 1
ATOM 2353 C CA . THR A 1 303 ? 15.070 12.749 -18.572 1.00 94.62 303 THR A CA 1
ATOM 2354 C C . THR A 1 303 ? 13.735 13.468 -18.368 1.00 94.62 303 THR A C 1
ATOM 2356 O O . THR A 1 303 ? 13.573 14.598 -18.819 1.00 94.62 303 THR A O 1
ATOM 2359 N N . ASP A 1 304 ? 12.785 12.827 -17.684 1.00 95.69 304 ASP A N 1
ATOM 2360 C CA . ASP A 1 304 ? 11.438 13.341 -17.440 1.00 95.69 304 ASP A CA 1
ATOM 2361 C C . ASP A 1 304 ? 10.872 12.789 -16.116 1.00 95.69 304 ASP A C 1
ATOM 2363 O O . ASP A 1 304 ? 11.461 11.899 -15.494 1.00 95.69 304 ASP A O 1
ATOM 2367 N N . GLY A 1 305 ? 9.730 13.310 -15.666 1.00 96.25 305 GLY A N 1
ATOM 2368 C CA . GLY A 1 305 ? 8.979 12.750 -14.541 1.00 96.25 305 GLY A CA 1
ATOM 2369 C C . GLY A 1 305 ? 8.394 11.369 -14.854 1.00 96.25 305 GLY A C 1
ATOM 2370 O O . GLY A 1 305 ? 8.179 11.017 -16.014 1.00 96.25 305 GLY A O 1
ATOM 2371 N N . TYR A 1 306 ? 8.094 10.583 -13.816 1.00 95.94 306 TYR A N 1
ATOM 2372 C CA . TYR A 1 306 ? 7.689 9.176 -13.966 1.00 95.94 306 TYR A CA 1
ATOM 2373 C C . TYR A 1 306 ? 6.437 9.020 -14.848 1.00 95.94 306 TYR A C 1
ATOM 2375 O O . TYR A 1 306 ? 6.407 8.184 -15.751 1.00 95.94 306 TYR A O 1
ATOM 2383 N N . HIS A 1 307 ? 5.421 9.872 -14.661 1.00 94.75 307 HIS A N 1
ATOM 2384 C CA . HIS A 1 307 ? 4.215 9.855 -15.499 1.00 94.75 307 HIS A CA 1
ATOM 2385 C C . HIS A 1 307 ? 4.528 10.087 -16.981 1.00 94.75 307 HIS A C 1
ATOM 2387 O O . HIS A 1 307 ? 4.083 9.317 -17.830 1.00 94.75 307 HIS A O 1
ATOM 2393 N N . ASN A 1 308 ? 5.363 11.068 -17.309 1.00 95.38 308 ASN A N 1
ATOM 2394 C CA . ASN A 1 308 ? 5.746 11.341 -18.695 1.00 95.38 308 ASN A CA 1
ATOM 2395 C C . ASN A 1 308 ? 6.636 10.248 -19.306 1.00 95.38 308 ASN A C 1
ATOM 2397 O O . ASN A 1 308 ? 6.619 10.048 -20.527 1.00 95.38 308 ASN A O 1
ATOM 2401 N N . LEU A 1 309 ? 7.407 9.532 -18.481 1.00 95.69 309 LEU A N 1
ATOM 2402 C CA . LEU A 1 309 ? 8.111 8.329 -18.919 1.00 95.69 309 LEU A CA 1
ATOM 2403 C C . LEU A 1 309 ? 7.120 7.221 -19.279 1.00 95.69 309 LEU A C 1
ATOM 2405 O O . LEU A 1 309 ? 7.307 6.592 -20.312 1.00 95.69 309 LEU A O 1
ATOM 2409 N N . SER A 1 310 ? 6.035 7.030 -18.516 1.00 93.38 310 SER A N 1
ATOM 2410 C CA . SER A 1 310 ? 5.001 6.023 -18.830 1.00 93.38 310 SER A CA 1
ATOM 2411 C C . SER A 1 310 ? 4.312 6.258 -20.185 1.00 93.38 310 SER A C 1
ATOM 2413 O O . SER A 1 310 ? 3.943 5.305 -20.868 1.00 93.38 310 SER A O 1
ATOM 2415 N N . HIS A 1 311 ? 4.265 7.507 -20.662 1.00 93.94 311 HIS A N 1
ATOM 2416 C CA . HIS A 1 311 ? 3.869 7.867 -22.033 1.00 93.94 311 HIS A CA 1
ATOM 2417 C C . HIS A 1 311 ? 5.043 7.740 -23.021 1.00 93.94 311 HIS A C 1
ATOM 2419 O O . HIS A 1 311 ? 5.338 8.652 -23.796 1.00 93.94 311 HIS A O 1
ATOM 2425 N N . HIS A 1 312 ? 5.762 6.615 -22.978 1.00 94.31 312 HIS A N 1
ATOM 2426 C CA . HIS A 1 312 ? 7.038 6.452 -23.683 1.00 94.31 312 HIS A CA 1
ATOM 2427 C C . HIS A 1 312 ? 6.917 6.405 -25.211 1.00 94.31 312 HIS A C 1
ATOM 2429 O O . HIS A 1 312 ? 7.912 6.640 -25.891 1.00 94.31 312 HIS A O 1
ATOM 2435 N N . GLY A 1 313 ? 5.752 6.063 -25.774 1.00 94.62 313 GLY A N 1
ATOM 2436 C CA . GLY A 1 313 ? 5.566 5.986 -27.232 1.00 94.62 313 GLY A CA 1
ATOM 2437 C C . GLY A 1 313 ? 6.540 5.029 -27.940 1.00 94.62 313 GLY A C 1
ATOM 2438 O O . GLY A 1 313 ? 6.842 5.223 -29.109 1.00 94.62 313 GLY A O 1
ATOM 2439 N N . GLN A 1 314 ? 7.058 4.023 -27.223 1.00 94.62 314 GLN A N 1
ATOM 2440 C CA . GLN A 1 314 ? 8.146 3.124 -27.659 1.00 94.62 314 GLN A CA 1
ATOM 2441 C C . GLN A 1 314 ? 9.508 3.806 -27.910 1.00 94.62 314 GLN A C 1
ATOM 2443 O O . GLN A 1 314 ? 10.386 3.200 -28.518 1.00 94.62 314 GLN A O 1
ATOM 2448 N N . ALA A 1 315 ? 9.728 5.025 -27.408 1.00 96.94 315 ALA A N 1
ATOM 2449 C CA . ALA A 1 315 ? 11.039 5.668 -27.452 1.00 96.94 315 ALA A CA 1
ATOM 2450 C C . ALA A 1 315 ? 12.066 4.852 -26.633 1.00 96.94 315 ALA A C 1
ATOM 2452 O O . ALA A 1 315 ? 11.848 4.674 -25.428 1.00 96.94 315 ALA A O 1
ATOM 2453 N N . PRO A 1 316 ? 13.179 4.381 -27.237 1.00 95.62 316 PRO A N 1
ATOM 2454 C CA . PRO A 1 316 ? 14.122 3.475 -26.576 1.00 95.62 316 PRO A CA 1
ATOM 2455 C C . PRO A 1 316 ? 14.659 3.999 -25.239 1.00 95.62 316 PRO A C 1
ATOM 2457 O O . PRO A 1 316 ? 14.668 3.266 -24.254 1.00 95.62 316 PRO A O 1
ATOM 2460 N N . ASP A 1 317 ? 15.019 5.283 -25.170 1.00 93.94 317 ASP A N 1
ATOM 2461 C CA . ASP A 1 317 ? 15.595 5.879 -23.957 1.00 93.94 317 ASP A CA 1
ATOM 2462 C C . ASP A 1 317 ? 14.590 5.977 -22.805 1.00 93.94 317 ASP A C 1
ATOM 2464 O O . ASP A 1 317 ? 14.955 5.784 -21.644 1.00 93.94 317 ASP A O 1
ATOM 2468 N N . LYS A 1 318 ? 13.313 6.253 -23.109 1.00 95.50 318 LYS A N 1
ATOM 2469 C CA . LYS A 1 318 ? 12.244 6.288 -22.098 1.00 95.50 318 LYS A CA 1
ATOM 2470 C C . LYS A 1 318 ? 11.917 4.885 -21.596 1.00 95.50 318 LYS A C 1
ATOM 2472 O O . LYS A 1 318 ? 11.756 4.698 -20.395 1.00 95.50 318 LYS A O 1
ATOM 2477 N N . VAL A 1 319 ? 11.852 3.906 -22.505 1.00 96.31 319 VAL A N 1
ATOM 2478 C CA . VAL A 1 319 ? 11.634 2.494 -22.151 1.00 96.31 319 VAL A CA 1
ATOM 2479 C C . VAL A 1 319 ? 12.750 2.005 -21.237 1.00 96.31 319 VAL A C 1
ATOM 2481 O O . VAL A 1 319 ? 12.455 1.470 -20.178 1.00 96.31 319 VAL A O 1
ATOM 2484 N N . LYS A 1 320 ? 14.014 2.273 -21.578 1.00 95.19 320 LYS A N 1
ATOM 2485 C CA . LYS A 1 320 ? 15.159 1.895 -20.745 1.00 95.19 320 LYS A CA 1
ATOM 2486 C C . LYS A 1 320 ? 15.084 2.493 -19.332 1.00 95.19 320 LYS A C 1
ATOM 2488 O O . LYS A 1 320 ? 15.282 1.779 -18.357 1.00 95.19 320 LYS A O 1
ATOM 2493 N N . GLN A 1 321 ? 14.735 3.776 -19.207 1.00 95.31 321 GLN A N 1
ATOM 2494 C CA . GLN A 1 321 ? 14.568 4.425 -17.896 1.00 95.31 321 GLN A CA 1
ATOM 2495 C C . GLN A 1 321 ? 13.428 3.809 -17.067 1.00 95.31 321 GLN A C 1
ATOM 2497 O O . GLN A 1 321 ? 13.546 3.708 -15.845 1.00 95.31 321 GLN A O 1
ATOM 2502 N N . LEU A 1 322 ? 12.335 3.379 -17.709 1.00 95.94 322 LEU A N 1
ATOM 2503 C CA . LEU A 1 322 ? 11.273 2.622 -17.039 1.00 95.94 322 LEU A CA 1
ATOM 2504 C C . LEU A 1 322 ? 11.739 1.221 -16.634 1.00 95.94 322 LEU A C 1
ATOM 2506 O O . LEU A 1 322 ? 11.425 0.794 -15.529 1.00 95.94 322 LEU A O 1
ATOM 2510 N N . GLU A 1 323 ? 12.521 0.531 -17.469 1.00 95.94 323 GLU A N 1
ATOM 2511 C CA . GLU A 1 323 ? 13.090 -0.775 -17.116 1.00 95.94 323 GLU A CA 1
ATOM 2512 C C . GLU A 1 323 ? 13.986 -0.690 -15.877 1.00 95.94 323 GLU A C 1
ATOM 2514 O O . GLU A 1 323 ? 13.863 -1.506 -14.958 1.00 95.94 323 GLU A O 1
ATOM 2519 N N . ASP A 1 324 ? 14.830 0.338 -15.799 1.00 95.00 324 ASP A N 1
ATOM 2520 C CA . ASP A 1 324 ? 15.663 0.602 -14.625 1.00 95.00 324 ASP A CA 1
ATOM 2521 C C . ASP A 1 324 ? 14.812 0.909 -13.378 1.00 95.00 324 ASP A C 1
ATOM 2523 O O . ASP A 1 324 ? 15.110 0.430 -12.276 1.00 95.00 324 ASP A O 1
ATOM 2527 N N . ALA A 1 325 ? 13.723 1.670 -13.541 1.00 95.50 325 ALA A N 1
ATOM 2528 C CA . ALA A 1 325 ? 12.793 1.980 -12.459 1.00 95.50 325 ALA A CA 1
ATOM 2529 C C . ALA A 1 325 ? 12.047 0.732 -11.955 1.00 95.50 325 ALA A C 1
ATOM 2531 O O . ALA A 1 325 ? 11.968 0.510 -10.744 1.00 95.50 325 ALA A O 1
ATOM 2532 N N . ASP A 1 326 ? 11.538 -0.100 -12.862 1.00 96.31 326 ASP A N 1
ATOM 2533 C CA . ASP A 1 326 ? 10.849 -1.356 -12.557 1.00 96.31 326 ASP A CA 1
ATOM 2534 C C . ASP A 1 326 ? 11.790 -2.345 -11.857 1.00 96.31 326 ASP A C 1
ATOM 2536 O O . ASP A 1 326 ? 11.434 -2.944 -10.838 1.00 96.31 326 ASP A O 1
ATOM 2540 N N . HIS A 1 327 ? 13.033 -2.470 -12.335 1.00 95.62 327 HIS A N 1
ATOM 2541 C CA . HIS A 1 327 ? 14.058 -3.263 -11.661 1.00 95.62 327 HIS A CA 1
ATOM 2542 C C . HIS A 1 327 ? 14.293 -2.792 -10.230 1.00 95.62 327 HIS A C 1
ATOM 2544 O O . HIS A 1 327 ? 14.396 -3.622 -9.322 1.00 95.62 327 HIS A O 1
ATOM 2550 N N . ARG A 1 328 ? 14.338 -1.476 -10.006 1.00 95.19 328 ARG A N 1
ATOM 2551 C CA . ARG A 1 328 ? 14.501 -0.919 -8.664 1.00 95.19 328 ARG A CA 1
ATOM 2552 C C . ARG A 1 328 ? 13.303 -1.224 -7.766 1.00 95.19 328 ARG A C 1
ATOM 2554 O O . ARG A 1 328 ? 13.504 -1.554 -6.599 1.00 95.19 328 ARG A O 1
ATOM 2561 N N . GLN A 1 329 ? 12.076 -1.185 -8.289 1.00 96.38 329 GLN A N 1
ATOM 2562 C CA . GLN A 1 329 ? 10.899 -1.617 -7.529 1.00 96.38 329 GLN A CA 1
ATOM 2563 C C . GLN A 1 329 ? 10.979 -3.104 -7.143 1.00 96.38 329 GLN A C 1
ATOM 2565 O O . GLN A 1 329 ? 10.679 -3.457 -6.002 1.00 96.38 329 GLN A O 1
ATOM 2570 N N . MET A 1 330 ? 11.436 -3.975 -8.051 1.00 97.69 330 MET A N 1
ATOM 2571 C CA . MET A 1 330 ? 11.618 -5.403 -7.756 1.00 97.69 330 MET A CA 1
ATOM 2572 C C . MET A 1 330 ? 12.719 -5.662 -6.723 1.00 97.69 330 MET A C 1
ATOM 2574 O O . MET A 1 330 ? 12.581 -6.560 -5.896 1.00 97.69 330 MET A O 1
ATOM 2578 N N . GLU A 1 331 ? 13.793 -4.867 -6.722 1.00 97.38 331 GLU A N 1
ATOM 2579 C CA . GLU A 1 331 ? 14.817 -4.912 -5.668 1.00 97.38 331 GLU A CA 1
ATOM 2580 C C . GLU A 1 331 ? 14.215 -4.565 -4.294 1.00 97.38 331 GLU A C 1
ATOM 2582 O O . GLU A 1 331 ? 14.450 -5.283 -3.321 1.00 97.38 331 GLU A O 1
ATOM 2587 N N . LEU A 1 332 ? 13.379 -3.523 -4.210 1.00 97.88 332 LEU A N 1
ATOM 2588 C CA . LEU A 1 332 ? 12.684 -3.159 -2.969 1.00 97.88 332 LEU A CA 1
ATOM 2589 C C . LEU A 1 332 ? 11.702 -4.244 -2.507 1.00 97.88 332 LEU A C 1
ATOM 2591 O O . LEU A 1 332 ? 11.654 -4.561 -1.317 1.00 97.88 332 LEU A O 1
ATOM 2595 N N . LEU A 1 333 ? 10.964 -4.857 -3.437 1.00 98.31 333 LEU A N 1
ATOM 2596 C CA . LEU A 1 333 ? 10.098 -5.993 -3.129 1.00 98.31 333 LEU A CA 1
ATOM 2597 C C . LEU A 1 333 ? 10.915 -7.190 -2.620 1.00 98.31 333 LEU A C 1
ATOM 2599 O O . LEU A 1 333 ? 10.545 -7.796 -1.617 1.00 98.31 333 LEU A O 1
ATOM 2603 N N . SER A 1 334 ? 12.069 -7.482 -3.229 1.00 98.44 334 SER A N 1
ATOM 2604 C CA . SER A 1 334 ? 12.990 -8.512 -2.734 1.00 98.44 334 SER A CA 1
ATOM 2605 C C . SER A 1 334 ? 13.458 -8.219 -1.309 1.00 98.44 334 SER A C 1
ATOM 2607 O O . SER A 1 334 ? 13.521 -9.129 -0.483 1.00 98.44 334 SER A O 1
ATOM 2609 N N . HIS A 1 335 ? 13.790 -6.962 -0.998 1.00 98.44 335 HIS A N 1
ATOM 2610 C CA . HIS A 1 335 ? 14.198 -6.561 0.350 1.00 98.44 335 HIS A CA 1
ATOM 2611 C C . HIS A 1 335 ? 13.064 -6.725 1.367 1.00 98.44 335 HIS A C 1
ATOM 2613 O O . HIS A 1 335 ? 13.312 -7.193 2.479 1.00 98.44 335 HIS A O 1
ATOM 2619 N N . LEU A 1 336 ? 11.826 -6.382 0.997 1.00 98.69 336 LEU A N 1
ATOM 2620 C CA . LEU A 1 336 ? 10.652 -6.621 1.835 1.00 98.69 336 LEU A CA 1
ATOM 2621 C C . LEU A 1 336 ? 10.475 -8.120 2.120 1.00 98.69 336 LEU A C 1
ATOM 2623 O O . LEU A 1 336 ? 10.360 -8.500 3.285 1.00 98.69 336 LEU A O 1
ATOM 2627 N N . LEU A 1 337 ? 10.485 -8.967 1.083 1.00 98.62 337 LEU A N 1
ATOM 2628 C CA . LEU A 1 337 ? 10.342 -10.420 1.238 1.00 98.62 337 LEU A CA 1
ATOM 2629 C C . LEU A 1 337 ? 11.438 -10.992 2.138 1.00 98.62 337 LEU A C 1
ATOM 2631 O O . LEU A 1 337 ? 11.145 -11.772 3.039 1.00 98.62 337 LEU A O 1
ATOM 2635 N N . LYS A 1 338 ? 12.679 -10.522 1.973 1.00 98.56 338 LYS A N 1
ATOM 2636 C CA . LYS A 1 338 ? 13.800 -10.882 2.845 1.00 98.56 338 LYS A CA 1
ATOM 2637 C C . LYS A 1 338 ? 13.548 -10.537 4.307 1.00 98.56 338 LYS A C 1
ATOM 2639 O O . LYS A 1 338 ? 13.803 -11.356 5.185 1.00 98.56 338 LYS A O 1
ATOM 2644 N N . ARG A 1 339 ? 13.051 -9.330 4.589 1.00 97.94 339 ARG A N 1
ATOM 2645 C CA . ARG A 1 339 ? 12.733 -8.906 5.962 1.00 97.94 339 ARG A CA 1
ATOM 2646 C C . ARG A 1 339 ? 11.612 -9.750 6.562 1.00 97.94 339 ARG A C 1
ATOM 2648 O O . ARG A 1 339 ? 11.770 -10.245 7.669 1.00 97.94 339 ARG A O 1
ATOM 2655 N N . LEU A 1 340 ? 10.533 -9.986 5.815 1.00 98.38 340 LEU A N 1
ATOM 2656 C CA . LEU A 1 340 ? 9.435 -10.855 6.252 1.00 98.38 340 LEU A CA 1
ATOM 2657 C C . LEU A 1 340 ? 9.897 -12.306 6.478 1.00 98.38 340 LEU A C 1
ATOM 2659 O O . LEU A 1 340 ? 9.435 -12.955 7.410 1.00 98.38 340 LEU A O 1
ATOM 2663 N N . ALA A 1 341 ? 10.805 -12.824 5.648 1.00 97.94 341 ALA A N 1
ATOM 2664 C CA . ALA A 1 341 ? 11.341 -14.176 5.788 1.00 97.94 341 ALA A CA 1
ATOM 2665 C C . ALA A 1 341 ? 12.276 -14.321 7.001 1.00 97.94 341 ALA A C 1
ATOM 2667 O O . ALA A 1 341 ? 12.319 -15.388 7.609 1.00 97.94 341 ALA A O 1
ATOM 2668 N N . ASN A 1 342 ? 13.014 -13.262 7.347 1.00 97.12 342 ASN A N 1
ATOM 2669 C CA . ASN A 1 342 ? 13.965 -13.260 8.461 1.00 97.12 342 ASN A CA 1
ATOM 2670 C C . ASN A 1 342 ? 13.328 -12.908 9.815 1.00 97.12 342 ASN A C 1
ATOM 2672 O O . ASN A 1 342 ? 13.916 -13.203 10.854 1.00 97.12 342 ASN A O 1
ATOM 2676 N N . THR A 1 343 ? 12.150 -12.280 9.826 1.00 95.19 343 THR A N 1
ATOM 2677 C CA . THR A 1 343 ? 11.374 -12.049 11.049 1.00 95.19 343 THR A CA 1
ATOM 2678 C C . THR A 1 343 ? 10.594 -13.311 11.412 1.00 95.19 343 THR A C 1
ATOM 2680 O O . THR A 1 343 ? 9.824 -13.826 10.603 1.00 95.19 343 THR A O 1
ATOM 2683 N N . MET A 1 344 ? 10.762 -13.795 12.643 1.00 91.69 344 MET A N 1
ATOM 2684 C CA . MET A 1 344 ? 10.027 -14.948 13.168 1.00 91.69 344 MET A CA 1
ATOM 2685 C C . MET A 1 344 ? 8.828 -14.490 14.002 1.00 91.69 344 MET A C 1
ATOM 2687 O O . MET A 1 344 ? 8.996 -13.700 14.927 1.00 91.69 344 MET A O 1
ATOM 2691 N N . ASP A 1 345 ? 7.644 -15.040 13.725 1.00 85.94 345 ASP A N 1
ATOM 2692 C CA . ASP A 1 345 ? 6.461 -14.933 14.586 1.00 85.94 345 ASP A CA 1
ATOM 2693 C C . ASP A 1 345 ? 6.168 -16.312 15.200 1.00 85.94 345 ASP A C 1
ATOM 2695 O O . ASP A 1 345 ? 5.665 -17.243 14.557 1.00 85.94 345 ASP A O 1
ATOM 2699 N N . GLY A 1 346 ? 6.598 -16.490 16.450 1.00 86.94 346 GLY A N 1
ATOM 2700 C CA . GLY A 1 346 ? 6.606 -17.790 17.113 1.00 86.94 346 GLY A CA 1
ATOM 2701 C C . GLY A 1 346 ? 7.547 -18.783 16.421 1.00 86.94 346 GLY A C 1
ATOM 2702 O O . GLY A 1 346 ? 8.764 -18.680 16.545 1.00 86.94 346 GLY A O 1
ATOM 2703 N N . HIS A 1 347 ? 6.978 -19.774 15.729 1.00 87.12 347 HIS A N 1
ATOM 2704 C CA . HIS A 1 347 ? 7.725 -20.848 15.053 1.00 87.12 347 HIS A CA 1
ATOM 2705 C C . HIS A 1 347 ? 7.694 -20.756 13.519 1.00 87.12 347 HIS A C 1
ATOM 2707 O O . HIS A 1 347 ? 8.218 -21.646 12.854 1.00 87.12 347 HIS A O 1
ATOM 2713 N N . GLN A 1 348 ? 7.064 -19.725 12.951 1.00 91.38 348 GLN A N 1
ATOM 2714 C CA . GLN A 1 348 ? 6.937 -19.537 11.502 1.00 91.38 348 GLN A CA 1
ATOM 2715 C C . GLN A 1 348 ? 7.593 -18.222 11.078 1.00 91.38 348 GLN A C 1
ATOM 2717 O O . GLN A 1 348 ? 7.681 -17.288 11.879 1.00 91.38 348 GLN A O 1
ATOM 2722 N N . ARG A 1 349 ? 8.051 -18.139 9.822 1.00 94.75 349 ARG A N 1
ATOM 2723 C CA . ARG A 1 349 ? 8.480 -16.853 9.260 1.00 94.75 349 ARG A CA 1
ATOM 2724 C C . ARG A 1 349 ? 7.257 -15.950 9.164 1.00 94.75 349 ARG A C 1
ATOM 2726 O O . ARG A 1 349 ? 6.175 -16.420 8.811 1.00 94.75 349 ARG A O 1
ATOM 2733 N N . LEU A 1 350 ? 7.425 -14.653 9.385 1.00 96.19 350 LEU A N 1
ATOM 2734 C CA . LEU A 1 350 ? 6.347 -13.686 9.188 1.00 96.19 350 LEU A CA 1
ATOM 2735 C C . LEU A 1 350 ? 5.838 -13.716 7.736 1.00 96.19 350 LEU A C 1
ATOM 2737 O O . LEU A 1 350 ? 4.639 -13.566 7.499 1.00 96.19 350 LEU A O 1
ATOM 2741 N N . LEU A 1 351 ? 6.728 -13.994 6.773 1.00 97.38 351 LEU A N 1
ATOM 2742 C CA . LEU A 1 351 ? 6.370 -14.219 5.369 1.00 97.38 351 LEU A CA 1
ATOM 2743 C C . LEU A 1 351 ? 5.366 -15.369 5.186 1.00 97.38 351 LEU A C 1
ATOM 2745 O O . LEU A 1 351 ? 4.420 -15.219 4.423 1.00 97.38 351 LEU A O 1
ATOM 2749 N N . ASP A 1 352 ? 5.513 -16.476 5.921 1.00 96.12 352 ASP A N 1
ATOM 2750 C CA . ASP A 1 352 ? 4.626 -17.648 5.806 1.00 96.12 352 ASP A CA 1
ATOM 2751 C C . ASP A 1 352 ? 3.202 -17.364 6.320 1.00 96.12 352 ASP A C 1
ATOM 2753 O O . ASP A 1 352 ? 2.275 -18.132 6.069 1.00 96.12 352 ASP A O 1
ATOM 2757 N N . GLN A 1 353 ? 3.026 -16.254 7.041 1.00 95.56 353 GLN A N 1
ATOM 2758 C CA . GLN A 1 353 ? 1.757 -15.814 7.620 1.00 95.56 353 GLN A CA 1
ATOM 2759 C C . GLN A 1 353 ? 1.213 -14.537 6.968 1.00 95.56 353 GLN A C 1
ATOM 2761 O O . GLN A 1 353 ? 0.165 -14.038 7.380 1.00 95.56 353 GLN A O 1
ATOM 2766 N N . THR A 1 354 ? 1.909 -13.994 5.967 1.00 97.38 354 THR A N 1
ATOM 2767 C CA . THR A 1 354 ? 1.567 -12.715 5.340 1.00 97.38 354 THR A CA 1
ATOM 2768 C C . THR A 1 354 ? 1.332 -12.903 3.851 1.00 97.38 354 THR A C 1
ATOM 2770 O O . THR A 1 354 ? 2.256 -13.192 3.094 1.00 97.38 354 THR A O 1
ATOM 2773 N N . MET A 1 355 ? 0.106 -12.654 3.397 1.00 97.50 355 MET A N 1
ATOM 2774 C CA . MET A 1 355 ? -0.151 -12.487 1.972 1.00 97.50 355 MET A CA 1
ATOM 2775 C C . MET A 1 355 ? 0.421 -11.141 1.515 1.00 97.50 355 MET A C 1
ATOM 2777 O O . MET A 1 355 ? -0.030 -10.096 1.983 1.00 97.50 355 MET A O 1
ATOM 2781 N N . VAL A 1 356 ? 1.366 -11.164 0.573 1.00 98.44 356 VAL A N 1
ATOM 2782 C CA . VAL A 1 356 ? 1.838 -9.964 -0.132 1.00 98.44 356 VAL A CA 1
ATOM 2783 C C . VAL A 1 356 ? 1.230 -9.942 -1.532 1.00 98.44 356 VAL A C 1
ATOM 2785 O O . VAL A 1 356 ? 1.567 -10.775 -2.371 1.00 98.44 356 VAL A O 1
ATOM 2788 N N . LEU A 1 357 ? 0.336 -8.991 -1.791 1.00 98.12 357 LEU A N 1
ATOM 2789 C CA . LEU A 1 357 ? -0.230 -8.746 -3.117 1.00 98.12 357 LEU A CA 1
ATOM 2790 C C . LEU A 1 357 ? 0.460 -7.529 -3.732 1.00 98.12 357 LEU A C 1
ATOM 2792 O O . LEU A 1 357 ? 0.318 -6.431 -3.211 1.00 98.12 357 LEU A O 1
ATOM 2796 N N . TYR A 1 358 ? 1.181 -7.712 -4.835 1.00 97.62 358 TYR A N 1
ATOM 2797 C CA . TYR A 1 358 ? 1.788 -6.630 -5.613 1.00 97.62 358 TYR A CA 1
ATOM 2798 C C . TYR A 1 358 ? 1.147 -6.598 -7.004 1.00 97.62 358 TYR A C 1
ATOM 2800 O O . TYR A 1 358 ? 1.146 -7.612 -7.704 1.00 97.62 358 TYR A O 1
ATOM 2808 N N . GLY A 1 359 ? 0.591 -5.456 -7.400 1.00 94.88 359 GLY A N 1
ATOM 2809 C CA . GLY A 1 359 ? -0.075 -5.288 -8.693 1.00 94.88 359 GLY A CA 1
ATOM 2810 C C . GLY A 1 359 ? -0.274 -3.820 -9.051 1.00 94.88 359 GLY A C 1
ATOM 2811 O O . GLY A 1 359 ? 0.283 -2.947 -8.390 1.00 94.88 359 GLY A O 1
ATOM 2812 N N . SER A 1 360 ? -1.055 -3.553 -10.095 1.00 89.44 360 SER A N 1
ATOM 2813 C CA . SER A 1 360 ? -1.333 -2.210 -10.619 1.00 89.44 360 SER A CA 1
ATOM 2814 C C . SER A 1 360 ? -2.767 -2.083 -11.083 1.00 89.44 360 SER A C 1
ATOM 2816 O O . SER A 1 360 ? -3.210 -3.042 -11.762 1.00 89.44 360 SER A O 1
#

Foldseek 3Di:
DDDDDDDPVVVVVPPPDDDDDPDDPVPDDDDDDDDDDFLFFEEEEEPLLFADDQQQDFPDDDLDTDGGNQCVLQVVCSVLDDDDPPDDLPQLDDRPPSSLCVQQSQHDPPDPPGATAAGNLNVVLLVVDPPALDSEAWAEFPDPQVRDTNGAYRRRHDDGHHLWQLVLCCVQAPQDDPVVLVVLLVVLVVVLVVLVVVLVVLVVVLVVDDDVVVVVSVVVNVSSVSVNSVSVVNNVVSPPHGFHDPDDRDDTDPQLQCLLVSVLSVLVSVLVCLLRPNYRYYYYYSDQQPRFFHAFPPRDTDPTGPNVLSVVVPPPSSSVRSVRVSSSVSNSVSVSLVSQQPRDDDPHRNSVSYDYHYTD

pLDDT: mean 87.22, std 15.4, range [34.84, 98.69]

Secondary structure (DSSP, 8-state):
-PPPPPPHHHHHHTTTS---PPPPGGG---------S---EEEEEEETT---HHHHS-SS-STTPPPPTTGGGGGGGTTT-----S---TT--SSTTGGGGTTT--S-TTSTT------HHHHHHHHH-S-SSSS-EEEEES--TTT--S-B-TT-PBPPPB--HHHHHHHHH-PPPHHHHHHHHHHHHHHHHHHHHHHHHHHHHHTTS-HHHHHHHHHHHHHHHHHHHHHHHHHHHHHSPPPP-SSPPPPPP--TT-HHHHHHHHHHHHHHHHHTTS-SEEEEEE--TT--S-B-GGGPBPSS-HHHHHS-TT-HHHHHHHHHHHHHHHHHHHHHHHHHHHSEETTEEGGGGEEEEEE-

Sequence (360 aa):
MIAPRIDRRTLLRGAGVCLGLPMLECMASGSGQSKPTSSQRMLIISNNLGVLPKPFFPTTTGHTYTLSPYLSKLAEYRRDFTVFSGLSHPGVVGGHSTENCFLTAARGPTKSGFRNTISLDQYAAEKLGQSTRFPSLNLGVNIDKANRSLSWTRDGVLLPAEDNASSLFRKMFIQGNPSAVRQQIQRLEERGSILDTLLDDAKRFSSTLGTDDKARLAQYLNSVREVEGQLQTAREWELKPKPATNQAMPADIHDKKLFFQKFELMLSMAHLALETDSTRIVTLMVDAFATPVFNLRNQENTTDGYHNLSHHGQAPDKVKQLEDADHRQMELLSHLLKRLANTMDGHQRLLDQTMVLYGS

Nearest PDB structures (foldseek):
  5f7t-assembly4_L  TM=8.371E-01  e=9.737E+00  Macaca mulatta